Protein AF-A0A2X4TQ59-F1 (afdb_monomer)

Foldseek 3Di:
DDDDPDPPPPPPPVPPCPDPVVVVQFDPDQDQDPQDDPVLLLQLLVQLLCLCVPADPQAGSLVSQLRSCLSLLCRLCVVPPVRSVSLSVLSSHHAAFQSLQVSVLSVVLSVCSSNRHGSVVNSVSRVVVRVVRRVVNCCCVVVPQVVVLVVVLVVVVVVPDPCSVVSSVVSVVVSSVVSSVD

pLDDT: mean 74.15, std 15.52, range [34.72, 90.94]

Organism: NCBI:txid59203

Radius of gyration: 23.95 Å; Cα contacts (8 Å, |Δi|>4): 188; chains: 1; bounding box: 74×64×55 Å

Secondary structure (DSSP, 8-state):
-------------------TTHHHHS-S---------HHHHHHHHHHHTTGGGG-BTTTBTHHHHHHHHHHHHHHHSTT-HHHHHHHHHHHTS-B---TTTHHHHHHHHHHHHHTT--HHHHHHHHHHHHHHHHHHHHIIIIIIIHHHHHHHHHHHHHTT-TTHHHHHHHHHHHHHHHHHH-

Mean predicted aligned error: 12.54 Å

Solvent-accessible surface area (backbone atoms only — not comparable to full-atom values): 10321 Å² total; per-residue (Å²): 143,82,79,88,78,77,84,76,82,70,81,81,70,82,72,75,80,77,49,84,67,62,68,73,53,49,58,87,71,72,78,68,50,95,70,82,47,75,71,52,55,51,50,26,42,61,47,38,73,52,13,76,77,43,60,38,95,92,28,37,33,5,56,13,50,32,60,15,45,44,73,57,45,50,65,70,30,60,92,37,71,68,48,37,53,50,53,48,57,53,44,46,38,75,34,64,55,20,89,57,45,44,48,59,57,51,52,52,48,52,54,40,56,36,64,49,52,42,52,67,58,51,46,51,52,50,60,63,46,22,57,60,31,27,58,54,36,45,45,46,45,65,67,45,51,49,53,49,46,51,50,52,34,52,56,46,44,77,72,70,49,94,57,40,72,60,51,42,54,46,53,56,52,47,54,55,51,52,36,66,74,111

Structure (mmCIF, N/CA/C/O backbone):
data_AF-A0A2X4TQ59-F1
#
_entry.id   AF-A0A2X4TQ59-F1
#
loop_
_atom_site.group_PDB
_atom_site.id
_atom_site.type_symbol
_atom_site.label_atom_id
_atom_site.label_alt_id
_atom_site.label_comp_id
_atom_site.label_asym_id
_atom_site.label_entity_id
_atom_site.label_seq_id
_atom_site.pdbx_PDB_ins_code
_atom_site.Cartn_x
_atom_site.Cartn_y
_atom_site.Cartn_z
_atom_site.occupancy
_atom_site.B_iso_or_equiv
_atom_site.auth_seq_id
_atom_site.auth_comp_id
_atom_site.auth_asym_id
_atom_site.auth_atom_id
_atom_site.pdbx_PDB_model_num
ATOM 1 N N . MET A 1 1 ? -52.733 -48.616 10.861 1.00 48.06 1 MET A N 1
ATOM 2 C CA . MET A 1 1 ? -51.283 -48.443 10.632 1.00 48.06 1 MET A CA 1
ATOM 3 C C . MET A 1 1 ? -51.083 -47.599 9.383 1.00 48.06 1 MET A C 1
ATOM 5 O O . MET A 1 1 ? -51.072 -48.147 8.294 1.00 48.06 1 MET A O 1
ATOM 9 N N . ALA A 1 2 ? -51.012 -46.281 9.551 1.00 35.94 2 ALA A N 1
ATOM 10 C CA . ALA A 1 2 ? -50.343 -45.324 8.667 1.00 35.94 2 ALA A CA 1
ATOM 11 C C . ALA A 1 2 ? -50.508 -43.967 9.362 1.00 35.94 2 ALA A C 1
ATOM 13 O O . ALA A 1 2 ? -51.620 -43.485 9.537 1.00 35.94 2 ALA A O 1
ATOM 14 N N . SER A 1 3 ? -49.406 -43.479 9.909 1.00 39.09 3 SER A N 1
ATOM 15 C CA . SER A 1 3 ? -49.276 -42.319 10.782 1.00 39.09 3 SER A CA 1
ATOM 16 C C . SER A 1 3 ? -49.458 -41.001 10.033 1.00 39.09 3 SER A C 1
ATOM 18 O O . SER A 1 3 ? -48.797 -40.786 9.016 1.00 39.09 3 SER A O 1
ATOM 20 N N . ASP A 1 4 ? -50.260 -40.102 10.603 1.00 39.22 4 ASP A N 1
ATOM 21 C CA . ASP A 1 4 ? -50.273 -38.678 10.279 1.00 39.22 4 ASP A CA 1
ATOM 22 C C . ASP A 1 4 ? -48.898 -38.066 10.580 1.00 39.22 4 ASP A C 1
ATOM 24 O O . ASP A 1 4 ? -48.540 -37.799 11.727 1.00 39.22 4 ASP A O 1
ATOM 28 N N . ILE A 1 5 ? -48.100 -37.863 9.532 1.00 47.91 5 ILE A N 1
ATOM 29 C CA . ILE A 1 5 ? -46.880 -37.061 9.597 1.00 47.91 5 ILE A CA 1
ATOM 30 C C . ILE A 1 5 ? -47.311 -35.607 9.425 1.00 47.91 5 ILE A C 1
ATOM 32 O O . ILE A 1 5 ? -47.407 -35.074 8.319 1.00 47.91 5 ILE A O 1
ATOM 36 N N . THR A 1 6 ? -47.607 -34.967 10.551 1.00 45.00 6 THR A N 1
ATOM 37 C CA . THR A 1 6 ? -47.695 -33.515 10.656 1.00 45.00 6 THR A CA 1
ATOM 38 C C . THR A 1 6 ? -46.339 -32.921 10.284 1.00 45.00 6 THR A C 1
ATOM 40 O O . THR A 1 6 ? -45.355 -33.091 11.003 1.00 45.00 6 THR A O 1
ATOM 43 N N . VAL A 1 7 ? -46.282 -32.240 9.141 1.00 42.66 7 VAL A N 1
ATOM 44 C CA . VAL A 1 7 ? -45.129 -31.447 8.710 1.00 42.66 7 VAL A CA 1
ATOM 45 C C . VAL A 1 7 ? -45.022 -30.231 9.634 1.00 42.66 7 VAL A C 1
ATOM 47 O O . VAL A 1 7 ? -45.617 -29.183 9.382 1.00 42.66 7 VAL A O 1
ATOM 50 N N . ASP A 1 8 ? -44.276 -30.390 10.725 1.00 37.81 8 ASP A N 1
ATOM 51 C CA . ASP A 1 8 ? -43.782 -29.288 11.544 1.00 37.81 8 ASP A CA 1
ATOM 52 C C . ASP A 1 8 ? -42.792 -28.479 10.696 1.00 37.81 8 ASP A C 1
ATOM 54 O O . ASP A 1 8 ? -41.624 -28.833 10.533 1.00 37.81 8 ASP A O 1
ATOM 58 N N . LYS A 1 9 ? -43.275 -27.389 10.088 1.00 41.88 9 LYS A N 1
ATOM 59 C CA . LYS A 1 9 ? -42.415 -26.331 9.544 1.00 41.88 9 LYS A CA 1
ATOM 60 C C . LYS A 1 9 ? -41.828 -25.545 10.718 1.00 41.88 9 LYS A C 1
ATOM 62 O O . LYS A 1 9 ? -42.159 -24.379 10.939 1.00 41.88 9 LYS A O 1
ATOM 67 N N . GLY A 1 10 ? -40.942 -26.205 11.457 1.00 34.72 10 GLY A N 1
ATOM 68 C CA . GLY A 1 10 ? -40.034 -25.578 12.393 1.00 34.72 10 GLY A CA 1
ATOM 69 C C . GLY A 1 10 ? -39.206 -24.533 11.653 1.00 34.72 10 GLY A C 1
ATOM 70 O O . GLY A 1 10 ? -38.513 -24.826 10.680 1.00 34.72 10 GLY A O 1
ATOM 71 N N . ARG A 1 11 ? -39.332 -23.285 12.104 1.00 36.34 11 ARG A N 1
ATOM 72 C CA . ARG A 1 11 ? -38.487 -22.141 11.758 1.00 36.34 11 ARG A CA 1
ATOM 73 C C . ARG A 1 11 ? -37.019 -22.575 11.747 1.00 36.34 11 ARG A C 1
ATOM 75 O O . ARG A 1 11 ? -36.397 -22.664 12.802 1.00 36.34 11 ARG A O 1
ATOM 82 N N . VAL A 1 12 ? -36.454 -22.772 10.557 1.00 38.06 12 VAL A N 1
ATOM 83 C CA . VAL A 1 12 ? -35.003 -22.758 10.362 1.00 38.06 12 VAL A CA 1
ATOM 84 C C . VAL A 1 12 ? -34.580 -21.300 10.501 1.00 38.06 12 VAL A C 1
ATOM 86 O O . VAL A 1 12 ? -34.412 -20.570 9.530 1.00 38.06 12 VAL A O 1
ATOM 89 N N . ALA A 1 13 ? -34.522 -20.832 11.746 1.00 38.28 13 ALA A N 1
ATOM 90 C CA . ALA A 1 13 ? -33.720 -19.677 12.069 1.00 38.28 13 ALA A CA 1
ATOM 91 C C . ALA A 1 13 ? -32.278 -20.097 11.782 1.00 38.28 13 ALA A C 1
ATOM 93 O O . ALA A 1 13 ? -31.751 -20.982 12.456 1.00 38.28 13 ALA A O 1
ATOM 94 N N . GLU A 1 14 ? -31.668 -19.506 10.754 1.00 36.72 14 GLU A N 1
ATOM 95 C CA . GLU A 1 14 ? -30.220 -19.510 10.574 1.00 36.72 14 GLU A CA 1
ATOM 96 C C . GLU A 1 14 ? -29.593 -18.952 11.854 1.00 36.72 14 GLU A C 1
ATOM 98 O O . GLU A 1 14 ? -29.443 -17.744 12.048 1.00 36.72 14 GLU A O 1
ATOM 103 N N . ALA A 1 15 ? -29.266 -19.849 12.779 1.00 36.91 15 ALA A N 1
ATOM 104 C CA . ALA A 1 15 ? -28.425 -19.546 13.911 1.00 36.91 15 ALA A CA 1
ATOM 105 C C . ALA A 1 15 ? -27.036 -19.268 13.339 1.00 36.91 15 ALA A C 1
ATOM 107 O O . ALA A 1 15 ? -26.240 -20.180 13.112 1.00 36.91 15 ALA A O 1
ATOM 108 N N . LYS A 1 16 ? -26.779 -17.987 13.056 1.00 40.44 16 LYS A N 1
ATOM 109 C CA . LYS A 1 16 ? -25.461 -17.440 12.750 1.00 40.44 16 LYS A CA 1
ATOM 110 C C . LYS A 1 16 ? -24.502 -18.025 13.781 1.00 40.44 16 LYS A C 1
ATOM 112 O O . LYS A 1 16 ? -24.561 -17.667 14.957 1.00 40.44 16 LYS A O 1
ATOM 117 N N . THR A 1 17 ? -23.688 -18.988 13.358 1.00 45.94 17 THR A N 1
ATOM 118 C CA . THR A 1 17 ? -22.688 -19.634 14.203 1.00 45.94 17 THR A CA 1
ATOM 119 C C . THR A 1 17 ? -21.612 -18.587 14.459 1.00 45.94 17 THR A C 1
ATOM 121 O O . THR A 1 17 ? -20.616 -18.520 13.751 1.00 45.94 17 THR A O 1
ATOM 124 N N . SER A 1 18 ? -21.874 -17.681 15.404 1.00 50.53 18 SER A N 1
ATOM 125 C CA . SER A 1 18 ? -20.898 -16.721 15.903 1.00 50.53 18 SER A CA 1
ATOM 126 C C . SER A 1 18 ? -19.875 -17.535 16.674 1.00 50.53 18 SER A C 1
ATOM 128 O O . SER A 1 18 ? -20.031 -17.787 17.869 1.00 50.53 18 SER A O 1
ATOM 130 N N . SER A 1 19 ? -18.875 -18.035 15.959 1.00 53.12 19 SER A N 1
ATOM 131 C CA . SER A 1 19 ? -17.800 -18.804 16.553 1.00 53.12 19 SER A CA 1
ATOM 132 C C . SER A 1 19 ? -17.082 -17.911 17.570 1.00 53.12 19 SER A C 1
ATOM 134 O O . SER A 1 19 ? -16.914 -16.711 17.352 1.00 53.12 19 SER A O 1
ATOM 136 N N . LEU A 1 20 ? -16.644 -18.464 18.703 1.00 54.31 20 LEU A N 1
ATOM 137 C CA . LEU A 1 20 ? -15.886 -17.716 19.725 1.00 54.31 20 LEU A CA 1
ATOM 138 C C . LEU A 1 20 ? -14.592 -17.082 19.165 1.00 54.31 20 LEU A C 1
ATOM 140 O O . LEU A 1 20 ? -14.005 -16.196 19.779 1.00 54.31 20 LEU A O 1
ATOM 144 N N . ILE A 1 21 ? -14.188 -17.520 17.973 1.00 55.94 21 ILE A N 1
ATOM 145 C CA . ILE A 1 21 ? -13.039 -17.080 17.190 1.00 55.94 21 ILE A CA 1
ATOM 146 C C . ILE A 1 21 ? -13.313 -15.724 16.508 1.00 55.94 21 ILE A C 1
ATOM 148 O O . ILE A 1 21 ? -12.407 -14.904 16.381 1.00 55.94 21 ILE A O 1
ATOM 152 N N . ASP A 1 22 ? -14.569 -15.431 16.148 1.00 53.38 22 ASP A N 1
ATOM 153 C CA . ASP A 1 22 ? -14.954 -14.200 15.441 1.00 53.38 22 ASP A CA 1
ATOM 154 C C . ASP A 1 22 ? -14.757 -12.926 16.277 1.00 53.38 22 ASP A C 1
ATOM 156 O O . ASP A 1 22 ? -14.505 -11.854 15.723 1.00 53.38 22 ASP A O 1
ATOM 160 N N . ASN A 1 23 ? -14.844 -13.039 17.606 1.00 55.28 23 ASN A N 1
ATOM 161 C CA . ASN A 1 23 ? -14.669 -11.915 18.531 1.00 55.28 23 ASN A CA 1
ATOM 162 C C . ASN A 1 23 ? -13.197 -11.586 18.818 1.00 55.28 23 ASN A C 1
ATOM 164 O O . ASN A 1 23 ? -12.899 -10.488 19.283 1.00 55.28 23 ASN A O 1
ATOM 168 N N . VAL A 1 24 ? -12.263 -12.501 18.530 1.00 62.50 24 VAL A N 1
ATOM 169 C CA . VAL A 1 24 ? -10.826 -12.254 18.741 1.00 62.50 24 VAL A CA 1
ATOM 170 C C . VAL A 1 24 ? -10.273 -11.323 17.666 1.00 62.50 24 VAL A C 1
ATOM 172 O O . VAL A 1 24 ? -9.356 -10.553 17.942 1.00 62.50 24 VAL A O 1
ATOM 175 N N . ASP A 1 25 ? -10.858 -11.332 16.467 1.00 70.19 25 ASP A N 1
ATOM 176 C CA . ASP A 1 25 ? -10.393 -10.548 15.322 1.00 70.19 25 ASP A CA 1
ATOM 177 C C . ASP A 1 25 ? -11.049 -9.167 15.208 1.00 70.19 25 ASP A C 1
ATOM 179 O O . ASP A 1 25 ? -10.407 -8.249 14.709 1.00 70.19 25 ASP A O 1
ATOM 183 N N . ALA A 1 26 ? -12.248 -8.945 15.746 1.00 76.69 26 ALA A N 1
ATOM 184 C CA . ALA A 1 26 ? -12.932 -7.650 15.652 1.00 76.69 26 ALA A CA 1
ATOM 185 C C . ALA A 1 26 ? -12.183 -6.496 16.359 1.00 76.69 26 ALA A C 1
ATOM 187 O O . ALA A 1 26 ? -11.430 -6.714 17.314 1.00 76.69 26 ALA A O 1
ATOM 188 N N . TYR A 1 27 ? -12.367 -5.265 15.877 1.00 79.19 27 TYR A N 1
ATOM 189 C CA . TYR A 1 27 ? -11.917 -4.058 16.579 1.00 79.19 27 TYR A CA 1
ATOM 190 C C . TYR A 1 27 ? -12.802 -3.786 17.799 1.00 79.19 27 TYR A C 1
ATOM 192 O O . TYR A 1 27 ? -13.989 -4.106 17.785 1.00 79.19 27 TYR A O 1
ATOM 200 N N . GLN A 1 28 ? -12.234 -3.201 18.855 1.00 75.38 28 GLN A N 1
ATOM 201 C CA . GLN A 1 28 ? -13.008 -2.819 20.039 1.00 75.38 28 GLN A CA 1
ATOM 202 C C . GLN A 1 28 ? -13.908 -1.612 19.744 1.00 75.38 28 GLN A C 1
ATOM 204 O O . GLN A 1 28 ? -15.049 -1.574 20.195 1.00 75.38 28 GLN A O 1
ATOM 209 N N . ASP A 1 29 ? -13.417 -0.650 18.957 1.00 75.50 29 ASP A N 1
ATOM 210 C CA . ASP A 1 29 ? -14.221 0.458 18.438 1.00 75.50 29 ASP A CA 1
ATOM 211 C C . ASP A 1 29 ? -14.827 0.102 17.071 1.00 75.50 29 ASP A C 1
ATOM 213 O O . ASP A 1 29 ? -14.122 0.041 16.058 1.00 75.50 29 ASP A O 1
ATOM 217 N N . THR A 1 30 ? -16.145 -0.119 17.055 1.00 73.50 30 THR A N 1
ATOM 218 C CA . THR A 1 30 ? -16.932 -0.441 15.848 1.00 73.50 30 THR A CA 1
ATOM 219 C C . THR A 1 30 ? -17.564 0.807 15.210 1.00 73.50 30 THR A C 1
ATOM 221 O O . THR A 1 30 ? -18.276 0.698 14.213 1.00 73.50 30 THR A O 1
ATOM 224 N N . GLU A 1 31 ? -17.331 2.013 15.742 1.00 74.12 31 GLU A N 1
ATOM 225 C CA . GLU A 1 31 ? -17.894 3.224 15.145 1.00 74.12 31 GLU A CA 1
ATOM 226 C C . GLU A 1 31 ? -17.232 3.524 13.793 1.00 74.12 31 GLU A C 1
ATOM 228 O O . GLU A 1 31 ? -16.045 3.857 13.698 1.00 74.12 31 GLU A O 1
ATOM 233 N N . VAL A 1 32 ? -18.031 3.441 12.728 1.00 73.81 32 VAL A N 1
ATOM 234 C CA . VAL A 1 32 ? -17.618 3.818 11.375 1.00 73.81 32 VAL A CA 1
ATOM 235 C C . VAL A 1 32 ? -17.550 5.340 11.301 1.00 73.81 32 VAL A C 1
ATOM 237 O O . VAL A 1 32 ? -18.571 6.031 11.306 1.00 73.81 32 VAL A O 1
ATOM 240 N N . ARG A 1 33 ? -16.335 5.882 11.214 1.00 73.06 33 ARG A N 1
ATOM 241 C CA . ARG A 1 33 ? -16.107 7.305 10.948 1.00 73.06 33 ARG A CA 1
ATOM 242 C C . ARG A 1 33 ? -15.334 7.462 9.652 1.00 73.06 33 ARG A C 1
ATOM 244 O O . ARG A 1 33 ? -14.212 6.982 9.525 1.00 73.06 33 ARG A O 1
ATOM 251 N N . LYS A 1 34 ? -15.905 8.224 8.722 1.00 72.88 34 LYS A N 1
ATOM 252 C CA . LYS A 1 34 ? -15.211 8.650 7.507 1.00 72.88 34 LYS A CA 1
ATOM 253 C C . LYS A 1 34 ? -14.312 9.843 7.829 1.00 72.88 34 LYS A C 1
ATOM 255 O O . LYS A 1 34 ? -14.726 10.995 7.712 1.00 72.88 34 LYS A O 1
ATOM 260 N N . VAL A 1 35 ? -13.111 9.558 8.328 1.00 78.69 35 VAL A N 1
ATOM 261 C CA . VAL A 1 35 ? -12.148 10.573 8.802 1.00 78.69 35 VAL A CA 1
ATOM 262 C C . VAL A 1 35 ? -11.074 10.860 7.749 1.00 78.69 35 VAL A C 1
ATOM 264 O O . VAL A 1 35 ? -10.377 11.877 7.831 1.00 78.69 35 VAL A O 1
ATOM 267 N N . ILE A 1 36 ? -10.918 9.994 6.743 1.00 81.69 36 ILE A N 1
ATOM 268 C CA . ILE A 1 36 ? -9.833 10.106 5.772 1.00 81.69 36 ILE A CA 1
ATOM 269 C C . ILE A 1 36 ? -10.139 11.176 4.721 1.00 81.69 36 ILE A C 1
ATOM 271 O O . ILE A 1 36 ? -11.126 11.132 3.987 1.00 81.69 36 ILE A O 1
ATOM 275 N N . SER A 1 37 ? -9.238 12.156 4.620 1.00 84.88 37 SER A N 1
ATOM 276 C CA . SER A 1 37 ? -9.262 13.170 3.568 1.00 84.88 37 SER A CA 1
ATOM 277 C C . SER A 1 37 ? -8.401 12.746 2.378 1.00 84.88 37 SER A C 1
ATOM 279 O O . SER A 1 37 ? -7.404 12.038 2.524 1.00 84.88 37 SER A O 1
ATOM 281 N N . ARG A 1 38 ? -8.685 13.299 1.192 1.00 79.69 38 ARG A N 1
ATOM 282 C CA . ARG A 1 38 ? -7.840 13.136 -0.005 1.00 79.69 38 ARG A CA 1
ATOM 283 C C . ARG A 1 38 ? -6.377 13.520 0.256 1.00 79.69 38 ARG A C 1
ATOM 285 O O . ARG A 1 38 ? -5.471 12.896 -0.285 1.00 79.69 38 ARG A O 1
ATOM 292 N N . LYS A 1 39 ? -6.131 14.514 1.119 1.00 84.38 39 LYS A N 1
ATOM 293 C CA . LYS A 1 39 ? -4.769 14.916 1.517 1.00 84.38 39 LYS A CA 1
ATOM 294 C C . LYS A 1 39 ? -4.033 13.817 2.287 1.00 84.38 39 LYS A C 1
ATOM 296 O O . LYS A 1 39 ? -2.813 13.730 2.193 1.00 84.38 39 LYS A O 1
ATOM 301 N N . ASP A 1 40 ? -4.750 12.995 3.046 1.00 85.25 40 ASP A N 1
ATOM 302 C CA . ASP A 1 40 ? -4.153 11.900 3.808 1.00 85.25 40 ASP A CA 1
ATOM 303 C C . ASP A 1 40 ? -3.827 10.718 2.905 1.00 85.25 40 ASP A C 1
ATOM 305 O O . ASP A 1 40 ? -2.745 10.158 3.035 1.00 85.25 40 ASP A O 1
ATOM 309 N N . LEU A 1 41 ? -4.687 10.416 1.927 1.00 84.31 41 LEU A N 1
ATOM 310 C CA . LEU A 1 41 ? -4.388 9.427 0.886 1.00 84.31 41 LEU A CA 1
ATOM 311 C C . LEU A 1 41 ? -3.127 9.807 0.104 1.00 84.31 41 LEU A C 1
ATOM 313 O O . LEU A 1 41 ? -2.236 8.978 -0.051 1.00 84.31 41 LEU A O 1
ATOM 317 N N . TRP A 1 42 ? -2.981 11.080 -0.278 1.00 84.25 42 TRP A N 1
ATOM 318 C CA . TRP A 1 42 ? -1.751 11.574 -0.908 1.00 84.25 42 TRP A CA 1
ATOM 319 C C . TRP A 1 42 ? -0.521 11.438 -0.005 1.00 84.25 42 TRP A C 1
ATOM 321 O O . TRP A 1 42 ? 0.547 11.059 -0.479 1.00 84.25 42 TRP A O 1
ATOM 331 N N . LYS A 1 43 ? -0.649 11.692 1.305 1.00 86.12 43 LYS A N 1
ATOM 332 C CA . LYS A 1 43 ? 0.446 11.439 2.257 1.00 86.12 43 LYS A CA 1
ATOM 333 C C . LYS A 1 43 ? 0.798 9.953 2.334 1.00 86.12 43 LYS A C 1
ATOM 335 O O . LYS A 1 43 ? 1.983 9.635 2.377 1.00 86.12 43 LYS A O 1
ATOM 340 N N . CYS A 1 44 ? -0.193 9.062 2.351 1.00 86.12 44 CYS A N 1
ATOM 341 C CA . CYS A 1 44 ? 0.030 7.615 2.363 1.00 86.12 44 CYS A CA 1
ATOM 342 C C . CYS A 1 44 ? 0.732 7.163 1.075 1.00 86.12 44 CYS A C 1
ATOM 344 O O . CYS A 1 44 ? 1.734 6.457 1.138 1.00 86.12 44 CYS A O 1
ATOM 346 N N . ALA A 1 45 ? 0.277 7.652 -0.081 1.00 84.56 45 ALA A N 1
ATOM 347 C CA . ALA A 1 45 ? 0.844 7.320 -1.383 1.00 84.56 45 ALA A CA 1
ATOM 348 C C . ALA A 1 45 ? 2.292 7.823 -1.535 1.00 84.56 45 ALA A C 1
ATOM 350 O O . ALA A 1 45 ? 3.163 7.064 -1.953 1.00 84.56 45 ALA A O 1
ATOM 351 N N . ILE A 1 46 ? 2.595 9.055 -1.098 1.00 83.69 46 ILE A N 1
ATOM 352 C CA . ILE A 1 46 ? 3.971 9.587 -1.092 1.00 83.69 46 ILE A CA 1
ATOM 353 C C . ILE A 1 46 ? 4.879 8.771 -0.166 1.00 83.69 46 ILE A C 1
ATOM 355 O O . ILE A 1 46 ? 6.010 8.463 -0.531 1.00 83.69 46 ILE A O 1
ATOM 359 N N . ARG A 1 47 ? 4.405 8.394 1.029 1.00 84.44 47 ARG A N 1
ATOM 360 C CA . ARG A 1 47 ? 5.176 7.538 1.950 1.00 84.44 47 ARG A CA 1
ATOM 361 C C . ARG A 1 47 ? 5.405 6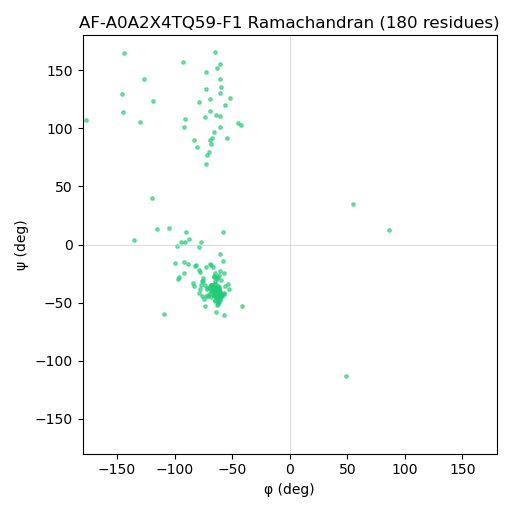.146 1.371 1.00 84.44 47 ARG A C 1
ATOM 363 O O . ARG A 1 47 ? 6.464 5.569 1.587 1.00 84.44 47 ARG A O 1
ATOM 370 N N . GLY A 1 48 ? 4.438 5.639 0.616 1.00 81.44 48 GLY A N 1
ATOM 371 C CA . GLY A 1 48 ? 4.523 4.361 -0.069 1.00 81.44 48 GLY A CA 1
ATOM 372 C C . GLY A 1 48 ? 5.529 4.314 -1.221 1.00 81.44 48 GLY A C 1
ATOM 373 O O . GLY A 1 48 ? 5.998 3.237 -1.557 1.00 81.44 48 GLY A O 1
ATOM 374 N N . LEU A 1 49 ? 5.979 5.452 -1.760 1.00 77.19 49 LEU A N 1
ATOM 375 C CA . LEU A 1 49 ? 7.100 5.468 -2.716 1.00 77.19 49 LEU A CA 1
ATOM 376 C C . LEU A 1 49 ? 8.402 4.927 -2.118 1.00 77.19 49 LEU A C 1
ATOM 378 O O . LEU A 1 49 ? 9.258 4.425 -2.840 1.00 77.19 49 LEU A O 1
ATOM 382 N N . PHE A 1 50 ? 8.550 5.021 -0.797 1.00 77.12 50 PHE A N 1
ATOM 383 C CA . PHE A 1 50 ? 9.692 4.483 -0.064 1.00 77.12 50 PHE A CA 1
ATOM 384 C C . PHE A 1 50 ? 9.467 3.034 0.393 1.00 77.12 50 PHE A C 1
ATOM 386 O O . PHE A 1 50 ? 10.253 2.521 1.187 1.00 77.12 50 PHE A O 1
ATOM 393 N N . MET A 1 51 ? 8.413 2.363 -0.089 1.00 75.00 51 MET A N 1
ATOM 394 C CA . MET A 1 51 ? 8.060 0.998 0.314 1.00 75.00 51 MET A CA 1
ATOM 395 C C . MET A 1 51 ? 9.168 -0.009 -0.014 1.00 75.00 51 MET A C 1
ATOM 397 O O . MET A 1 51 ? 9.499 -0.838 0.830 1.00 75.00 51 MET A O 1
ATOM 401 N N . GLU A 1 52 ? 9.798 0.127 -1.183 1.00 75.44 52 GLU A N 1
ATOM 402 C CA . GLU A 1 52 ? 10.944 -0.699 -1.600 1.00 75.44 52 GLU A CA 1
ATOM 403 C C . GLU A 1 52 ? 12.203 -0.472 -0.752 1.00 75.44 52 GLU A C 1
ATOM 405 O O . GLU A 1 52 ? 13.090 -1.317 -0.695 1.00 75.44 52 GLU A O 1
ATOM 410 N N . GLY A 1 53 ? 12.285 0.653 -0.036 1.00 71.31 53 GLY A N 1
ATOM 411 C CA . GLY A 1 53 ? 13.423 0.953 0.833 1.00 71.31 53 GLY A CA 1
ATOM 412 C C . GLY A 1 53 ? 13.512 0.051 2.067 1.00 71.31 53 GLY A C 1
ATOM 413 O O . GLY A 1 53 ? 14.567 -0.012 2.689 1.00 71.31 53 GLY A O 1
ATOM 414 N N . ASN A 1 54 ? 12.426 -0.644 2.422 1.00 76.19 54 ASN A N 1
ATOM 415 C CA . ASN A 1 54 ? 12.363 -1.545 3.574 1.00 76.19 54 ASN A CA 1
ATOM 416 C C . ASN A 1 54 ? 12.036 -2.987 3.154 1.00 76.19 54 ASN A C 1
ATOM 418 O O . ASN A 1 54 ? 11.229 -3.665 3.795 1.00 76.19 54 ASN A O 1
ATOM 422 N N . PHE A 1 55 ? 12.628 -3.432 2.046 1.00 78.19 55 PHE A N 1
ATOM 423 C CA . PHE A 1 55 ? 12.484 -4.802 1.578 1.00 78.19 55 PHE A CA 1
ATOM 424 C C . PHE A 1 55 ? 13.217 -5.772 2.517 1.00 78.19 55 PHE A C 1
ATOM 426 O O . PHE A 1 55 ? 14.414 -5.627 2.770 1.00 78.19 55 PHE A O 1
ATOM 433 N N . ASN A 1 56 ? 12.509 -6.776 3.035 1.00 81.88 56 ASN A N 1
ATOM 434 C CA . ASN A 1 56 ? 13.071 -7.794 3.925 1.00 81.88 56 ASN A CA 1
ATOM 435 C C . ASN A 1 56 ? 12.773 -9.204 3.396 1.00 81.88 56 ASN A C 1
ATOM 437 O O . ASN A 1 56 ? 11.676 -9.454 2.917 1.00 81.88 56 ASN A O 1
ATOM 441 N N . PHE A 1 57 ? 13.693 -10.161 3.515 1.00 78.00 57 PHE A N 1
ATOM 442 C CA . PHE A 1 57 ? 13.448 -11.532 3.042 1.00 78.00 57 PHE A CA 1
ATOM 443 C C . PHE A 1 57 ? 12.334 -12.267 3.806 1.00 78.00 57 PHE A C 1
ATOM 445 O O . PHE A 1 57 ? 11.704 -13.156 3.244 1.00 78.00 57 PHE A O 1
ATOM 452 N N . GLU A 1 58 ? 12.041 -11.880 5.051 1.00 77.94 58 GLU A N 1
ATOM 453 C CA . GLU A 1 58 ? 10.978 -12.502 5.852 1.00 77.94 58 GLU A CA 1
ATOM 454 C C . GLU A 1 58 ? 9.574 -12.022 5.437 1.00 77.94 58 GLU A C 1
ATOM 456 O O . GLU A 1 58 ? 8.607 -12.776 5.503 1.00 77.94 58 GLU A O 1
ATOM 461 N N . ARG A 1 59 ? 9.435 -10.750 5.028 1.00 80.12 59 ARG A N 1
ATOM 462 C CA . ARG A 1 59 ? 8.118 -10.091 4.840 1.00 80.12 59 ARG A CA 1
ATOM 463 C C . ARG A 1 59 ? 7.981 -9.274 3.555 1.00 80.12 59 ARG A C 1
ATOM 465 O O . ARG A 1 59 ? 6.951 -8.632 3.346 1.00 80.12 59 ARG A O 1
ATOM 472 N N . MET A 1 60 ? 9.005 -9.305 2.709 1.00 86.56 60 MET A N 1
ATOM 473 C CA . MET A 1 60 ? 9.156 -8.548 1.467 1.00 86.56 60 MET A CA 1
ATOM 474 C C . MET A 1 60 ? 8.859 -7.061 1.674 1.00 86.56 60 MET A C 1
ATOM 476 O O . MET A 1 60 ? 9.587 -6.403 2.415 1.00 86.56 60 MET A O 1
ATOM 480 N N . GLN A 1 61 ? 7.791 -6.531 1.083 1.00 85.12 61 GLN A N 1
ATOM 481 C CA . GLN A 1 61 ? 7.404 -5.120 1.164 1.00 85.12 61 GLN A CA 1
ATOM 482 C C . GLN A 1 61 ? 6.441 -4.817 2.329 1.00 85.12 61 GLN A C 1
ATOM 484 O O . GLN A 1 61 ? 6.021 -3.669 2.498 1.00 85.12 61 GLN A O 1
ATOM 489 N N . GLY A 1 62 ? 6.083 -5.805 3.160 1.00 84.50 62 GLY A N 1
ATOM 490 C CA . GLY A 1 62 ? 5.119 -5.637 4.258 1.00 84.50 62 GLY A CA 1
ATOM 491 C C . GLY A 1 62 ? 5.489 -4.522 5.243 1.00 84.50 62 GLY A C 1
ATOM 492 O O . GLY A 1 62 ? 4.625 -3.769 5.690 1.00 84.50 62 GLY A O 1
ATOM 493 N N . GLY A 1 63 ? 6.785 -4.336 5.516 1.00 84.50 63 GLY A N 1
ATOM 494 C CA . GLY A 1 63 ? 7.278 -3.240 6.356 1.00 84.50 63 GLY A CA 1
ATOM 495 C C . GLY A 1 63 ? 7.055 -1.854 5.742 1.00 84.50 63 GLY A C 1
ATOM 496 O O . GLY A 1 63 ? 6.681 -0.912 6.445 1.00 84.50 63 GLY A O 1
ATOM 497 N N . GLY A 1 64 ? 7.246 -1.723 4.430 1.00 86.19 64 GLY A N 1
ATOM 498 C CA . GLY A 1 64 ? 6.979 -0.483 3.704 1.00 86.19 64 GLY A CA 1
ATOM 499 C C . GLY A 1 64 ? 5.480 -0.192 3.567 1.00 86.19 64 GLY A C 1
ATOM 500 O O . GLY A 1 64 ? 5.057 0.954 3.737 1.00 86.19 64 GLY A O 1
ATOM 501 N N . PHE A 1 65 ? 4.657 -1.229 3.371 1.00 87.06 65 PHE A N 1
ATOM 502 C CA . PHE A 1 65 ? 3.197 -1.105 3.363 1.00 87.06 65 PHE A CA 1
ATOM 503 C C . PHE A 1 65 ? 2.683 -0.598 4.716 1.00 87.06 65 PHE A C 1
ATOM 505 O O . PHE A 1 65 ? 1.961 0.401 4.770 1.00 87.06 65 PHE A O 1
ATOM 512 N N . ALA A 1 66 ? 3.129 -1.211 5.818 1.00 88.81 66 ALA A N 1
ATOM 513 C CA . ALA A 1 66 ? 2.793 -0.767 7.168 1.00 88.81 66 ALA A CA 1
ATOM 514 C C . ALA A 1 66 ? 3.209 0.695 7.405 1.00 88.81 66 ALA A C 1
ATOM 516 O O . ALA A 1 66 ? 2.419 1.475 7.928 1.00 88.81 66 ALA A O 1
ATOM 517 N N . TYR A 1 67 ? 4.398 1.111 6.955 1.00 88.69 67 TYR A N 1
ATOM 518 C CA . TYR A 1 67 ? 4.842 2.504 7.072 1.00 88.69 67 TYR A CA 1
ATOM 519 C C . TYR A 1 67 ? 3.943 3.496 6.316 1.00 88.69 67 TYR A C 1
ATOM 521 O O . TYR A 1 67 ? 3.663 4.595 6.810 1.00 88.69 67 TYR A O 1
ATOM 529 N N . SER A 1 68 ? 3.482 3.114 5.124 1.00 88.69 68 SER A N 1
ATOM 530 C CA . SER A 1 68 ? 2.656 3.970 4.270 1.00 88.69 68 SER A CA 1
ATOM 531 C C . SER A 1 68 ? 1.266 4.244 4.856 1.00 88.69 68 SER A C 1
ATOM 533 O O . SER A 1 68 ? 0.770 5.363 4.731 1.00 88.69 68 SER A O 1
ATOM 535 N N . ILE A 1 69 ? 0.675 3.267 5.557 1.00 89.56 69 ILE A N 1
ATOM 536 C CA . ILE A 1 69 ? -0.701 3.339 6.070 1.00 89.56 69 ILE A CA 1
ATOM 537 C C . ILE A 1 69 ? -0.811 3.973 7.471 1.00 89.56 69 ILE A C 1
ATOM 539 O O . ILE A 1 69 ? -1.887 4.437 7.844 1.00 89.56 69 ILE A O 1
ATOM 543 N N . ILE A 1 70 ? 0.292 4.078 8.233 1.00 90.50 70 ILE A N 1
ATOM 544 C CA . ILE A 1 70 ? 0.336 4.698 9.579 1.00 90.50 70 ILE A CA 1
ATOM 545 C C . ILE A 1 70 ? -0.489 5.992 9.706 1.00 90.50 70 ILE A C 1
ATOM 547 O O . ILE A 1 70 ? -1.296 6.069 10.634 1.00 90.50 70 ILE A O 1
ATOM 551 N N . PRO A 1 71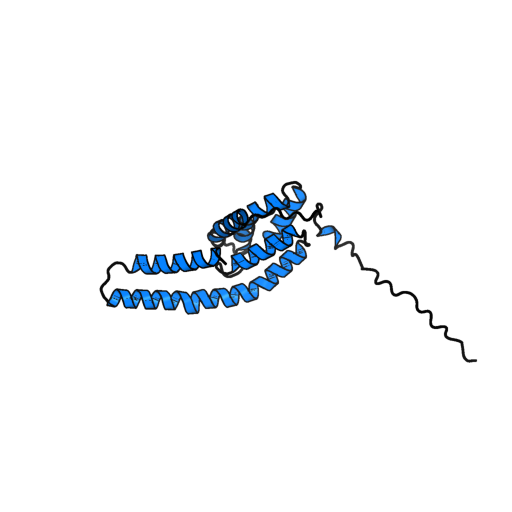 ? -0.330 7.023 8.846 1.00 88.44 71 PRO A N 1
ATOM 552 C CA . PRO A 1 71 ? -1.071 8.274 9.019 1.00 88.44 71 PRO A CA 1
ATOM 553 C C . PRO A 1 71 ? -2.587 8.117 8.835 1.00 88.44 71 PRO A C 1
ATOM 555 O O . PRO A 1 71 ? -3.338 8.886 9.432 1.00 88.44 71 PRO A O 1
ATOM 558 N N . ALA A 1 72 ? -3.046 7.137 8.049 1.00 88.62 72 ALA A N 1
ATOM 559 C CA . ALA A 1 72 ? -4.465 6.808 7.945 1.00 88.62 72 ALA A CA 1
ATOM 560 C C . ALA A 1 72 ? -4.942 6.057 9.197 1.00 88.62 72 ALA A C 1
ATOM 562 O O . ALA A 1 72 ? -5.928 6.456 9.814 1.00 88.62 72 ALA A O 1
ATOM 563 N N . LEU A 1 73 ? -4.194 5.046 9.650 1.00 87.38 73 LEU A N 1
ATOM 564 C CA . LEU A 1 73 ? -4.546 4.276 10.849 1.00 87.38 73 LEU A CA 1
ATOM 565 C C . LEU A 1 73 ? -4.591 5.138 12.114 1.00 87.38 73 LEU A C 1
ATOM 567 O O . LEU A 1 73 ? -5.484 4.967 12.937 1.00 87.38 73 LEU A O 1
ATOM 571 N N . GLN A 1 74 ? -3.682 6.105 12.261 1.00 88.25 74 GLN A N 1
ATOM 572 C CA . GLN A 1 74 ? -3.697 7.052 13.382 1.00 88.25 74 GLN A CA 1
ATOM 573 C C . GLN A 1 74 ? -4.962 7.917 13.414 1.00 88.25 74 GLN A C 1
ATOM 575 O O . GLN A 1 74 ? -5.371 8.346 14.487 1.00 88.25 74 GLN A O 1
ATOM 580 N N . LYS A 1 75 ? -5.592 8.177 12.264 1.00 86.06 75 LYS A N 1
ATOM 581 C CA . LYS A 1 75 ? -6.857 8.920 12.196 1.00 86.06 75 LYS A CA 1
ATOM 582 C C . LYS A 1 75 ? -8.075 8.038 12.449 1.00 86.06 75 LYS A C 1
ATOM 584 O O . LYS A 1 75 ? -9.028 8.506 13.058 1.00 86.06 75 LYS A O 1
ATOM 589 N N . ILE A 1 76 ? -8.035 6.786 11.998 1.00 84.81 76 ILE A N 1
ATOM 590 C CA . ILE A 1 76 ? -9.145 5.827 12.124 1.00 84.81 76 ILE A CA 1
ATOM 591 C C . ILE A 1 76 ? -9.211 5.231 13.540 1.00 84.81 76 ILE A C 1
ATOM 593 O O . ILE A 1 76 ? -10.291 5.098 14.113 1.00 84.81 76 ILE A O 1
ATOM 597 N N . HIS A 1 77 ? -8.054 4.896 14.120 1.00 83.50 77 HIS A N 1
ATOM 598 C CA . HIS A 1 77 ? -7.920 4.208 15.414 1.00 83.50 77 HIS A CA 1
ATOM 599 C C . HIS A 1 77 ? -7.236 5.071 16.487 1.00 83.50 77 HIS A C 1
ATOM 601 O O . HIS A 1 77 ? -6.841 4.564 17.532 1.00 83.50 77 HIS A O 1
ATOM 607 N N . GLY A 1 78 ? -7.079 6.381 16.265 1.00 73.94 78 GLY A N 1
ATOM 608 C CA . GLY A 1 78 ? -6.331 7.280 17.162 1.00 73.94 78 GLY A CA 1
ATOM 609 C C . GLY A 1 78 ? -6.831 7.324 18.610 1.00 73.94 78 GLY A C 1
ATOM 610 O O . GLY A 1 78 ? -6.047 7.590 19.520 1.00 73.94 78 GLY A O 1
ATOM 611 N N . ASN A 1 79 ? -8.107 7.005 18.827 1.00 78.75 79 ASN A N 1
ATOM 612 C CA . ASN A 1 79 ? -8.733 6.980 20.149 1.00 78.75 79 ASN A CA 1
ATOM 613 C C . ASN A 1 79 ? -8.473 5.670 20.914 1.00 78.75 79 ASN A C 1
ATOM 615 O O . ASN A 1 79 ? -8.601 5.653 22.136 1.00 78.75 79 ASN A O 1
ATOM 619 N N . ASN A 1 80 ? -8.079 4.589 20.227 1.00 83.38 80 ASN A N 1
ATOM 620 C CA . ASN A 1 80 ? -7.818 3.292 20.842 1.00 83.38 80 ASN A CA 1
ATOM 621 C C . ASN A 1 80 ? -6.454 2.724 20.421 1.00 83.38 80 ASN A C 1
ATOM 623 O O . ASN A 1 80 ? -6.266 2.191 19.325 1.00 83.38 80 ASN A O 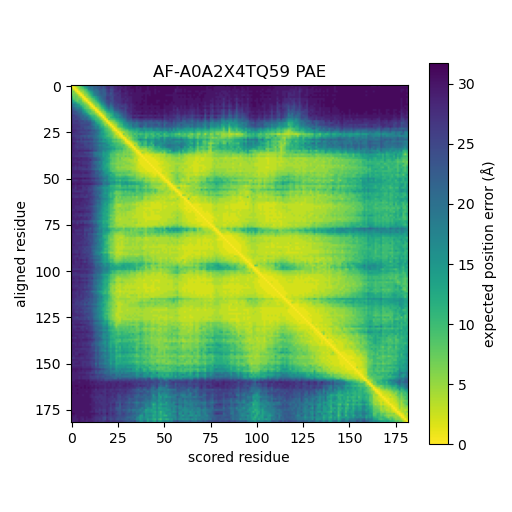1
ATOM 627 N N . ARG A 1 81 ? -5.488 2.774 21.346 1.00 83.88 81 ARG A N 1
ATOM 628 C CA . ARG A 1 81 ? -4.137 2.237 21.115 1.00 83.88 81 ARG A CA 1
ATOM 629 C C . ARG A 1 81 ? -4.117 0.726 20.876 1.00 83.88 81 ARG A C 1
ATOM 631 O O . ARG A 1 81 ? -3.230 0.263 20.161 1.00 83.88 81 ARG A O 1
ATOM 638 N N . ALA A 1 82 ? -5.053 -0.030 21.452 1.00 85.25 82 ALA A N 1
ATOM 639 C CA . ALA A 1 82 ? -5.119 -1.476 21.258 1.00 85.25 82 ALA A CA 1
ATOM 640 C C . ALA A 1 82 ? -5.517 -1.819 19.814 1.00 85.25 82 ALA A C 1
ATOM 642 O O . ALA A 1 82 ? -4.852 -2.632 19.169 1.00 85.25 82 ALA A O 1
ATOM 643 N N . ASP A 1 83 ? -6.526 -1.127 19.279 1.00 85.12 83 ASP A N 1
ATOM 644 C CA . ASP A 1 83 ? -6.985 -1.300 17.896 1.00 85.12 83 ASP A CA 1
ATOM 645 C C . ASP A 1 83 ? -5.921 -0.847 16.888 1.00 85.12 83 ASP A C 1
ATOM 647 O O . ASP A 1 83 ? -5.648 -1.547 15.910 1.00 85.12 83 ASP A O 1
ATOM 651 N N . LEU A 1 84 ? -5.226 0.262 17.172 1.00 86.50 84 LEU A N 1
ATOM 652 C CA . LEU A 1 84 ? -4.108 0.727 16.349 1.00 86.50 84 LEU A CA 1
ATOM 653 C C . LEU A 1 84 ? -2.971 -0.306 16.283 1.00 86.50 84 LEU A C 1
ATOM 655 O O . LEU A 1 84 ? -2.463 -0.598 15.200 1.00 86.50 84 LEU A O 1
ATOM 659 N N . ALA A 1 85 ? -2.571 -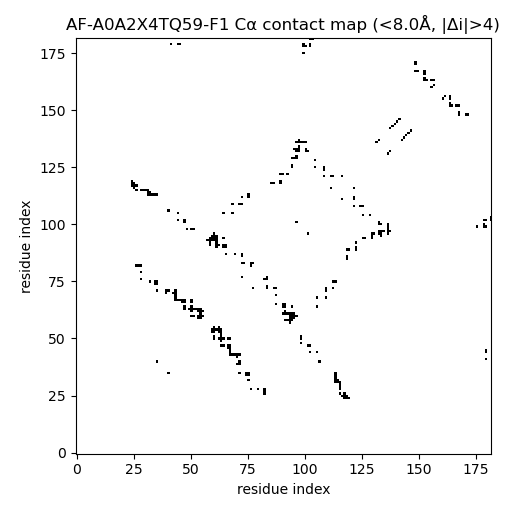0.873 17.426 1.00 86.75 85 ALA A N 1
ATOM 660 C CA . ALA A 1 85 ? -1.525 -1.894 17.477 1.00 86.75 85 ALA A CA 1
ATOM 661 C C . ALA A 1 85 ? -1.937 -3.173 16.730 1.00 86.75 85 ALA A C 1
ATOM 663 O O . ALA A 1 85 ? -1.121 -3.774 16.027 1.00 86.75 85 ALA A O 1
ATOM 664 N N . LYS A 1 86 ? -3.211 -3.565 16.840 1.00 87.88 86 LYS A N 1
ATOM 665 C CA . LYS A 1 86 ? -3.775 -4.724 16.142 1.00 87.88 86 LYS A CA 1
ATOM 666 C C . LYS A 1 86 ? -3.780 -4.532 14.625 1.00 87.88 86 LYS A C 1
ATOM 668 O O . LYS A 1 86 ? -3.278 -5.399 13.909 1.00 87.88 86 LYS A O 1
ATOM 673 N N . SER A 1 87 ? -4.263 -3.385 14.145 1.00 86.44 87 SER A N 1
ATOM 674 C CA . SER A 1 87 ? -4.261 -3.039 12.719 1.00 86.44 87 SER A CA 1
ATOM 675 C C . SER A 1 87 ? -2.835 -2.988 12.159 1.00 86.44 87 SER A C 1
ATOM 677 O O . SER A 1 87 ? -2.540 -3.607 11.136 1.00 86.44 87 SER A O 1
ATOM 679 N N . LEU A 1 88 ? -1.894 -2.354 12.871 1.00 88.44 88 LEU A N 1
ATOM 680 C CA . LEU A 1 88 ? -0.485 -2.315 12.459 1.00 88.44 88 LEU A CA 1
ATOM 681 C C . LEU A 1 88 ? 0.135 -3.711 12.358 1.00 88.44 88 LEU A C 1
ATOM 683 O O . LEU A 1 88 ? 0.830 -3.998 11.385 1.00 88.44 88 LEU A O 1
ATOM 687 N N . LYS A 1 89 ? -0.134 -4.596 13.326 1.00 89.38 89 LYS A N 1
ATOM 688 C CA . LYS A 1 89 ? 0.355 -5.981 13.293 1.00 89.38 89 LYS A CA 1
ATOM 689 C C . LYS A 1 89 ? -0.196 -6.746 12.087 1.00 89.38 89 LYS A C 1
ATOM 691 O O . LYS A 1 89 ? 0.538 -7.524 11.485 1.00 89.38 89 LYS A O 1
ATOM 696 N N . ASN A 1 90 ? -1.453 -6.503 11.721 1.00 88.69 90 ASN A N 1
ATOM 697 C CA . ASN A 1 90 ? -2.068 -7.087 10.533 1.00 88.69 90 ASN A CA 1
ATOM 698 C C . ASN A 1 90 ? -1.429 -6.561 9.238 1.00 88.69 90 ASN A C 1
ATOM 700 O O . ASN A 1 90 ? -1.101 -7.327 8.335 1.00 88.69 90 ASN A O 1
ATOM 704 N N . HIS A 1 91 ? -1.170 -5.255 9.155 1.00 89.00 91 HIS A N 1
ATOM 705 C CA . HIS A 1 91 ? -0.562 -4.659 7.964 1.00 89.00 91 HIS A CA 1
ATOM 706 C C . HIS A 1 91 ? 0.920 -4.978 7.784 1.00 89.00 91 HIS A C 1
ATOM 708 O O . HIS A 1 91 ? 1.401 -4.897 6.656 1.00 89.00 91 HIS A O 1
ATOM 714 N N . LEU A 1 92 ? 1.603 -5.396 8.853 1.00 87.94 92 LEU A N 1
ATOM 715 C CA . LEU A 1 92 ? 2.992 -5.862 8.847 1.00 87.94 92 LEU A CA 1
ATOM 716 C C . LEU A 1 92 ? 3.153 -7.306 8.338 1.00 87.94 92 LEU A C 1
ATOM 718 O O . LEU A 1 92 ? 4.275 -7.813 8.293 1.00 87.94 92 LEU A O 1
ATOM 722 N N . GLN A 1 93 ? 2.061 -7.995 8.001 1.00 85.69 93 GLN A N 1
ATOM 723 C CA . GLN A 1 93 ? 2.130 -9.323 7.397 1.00 85.69 93 GLN A CA 1
ATOM 724 C C . GLN A 1 93 ? 2.781 -9.288 6.008 1.00 85.69 93 GLN A C 1
ATOM 726 O O . GLN A 1 93 ? 2.970 -8.225 5.410 1.00 85.69 93 GLN A O 1
ATOM 731 N N . PHE A 1 94 ? 3.152 -10.474 5.523 1.00 84.19 94 PHE A N 1
ATOM 732 C CA . PHE A 1 94 ? 3.805 -10.655 4.233 1.00 84.19 94 PHE A CA 1
ATOM 733 C C . PHE A 1 94 ? 3.016 -9.968 3.116 1.00 84.19 94 PHE A C 1
ATOM 735 O O . PHE A 1 94 ? 1.819 -10.199 2.946 1.00 84.19 94 PHE A O 1
ATOM 742 N N . PHE A 1 95 ? 3.704 -9.116 2.362 1.00 82.38 95 PHE A N 1
ATOM 743 C CA . PHE A 1 95 ? 3.125 -8.399 1.241 1.00 82.38 95 PHE A CA 1
ATOM 744 C C . PHE A 1 95 ? 4.176 -8.221 0.153 1.00 82.38 95 PHE A C 1
ATOM 746 O O . PHE A 1 95 ? 5.290 -7.773 0.427 1.00 82.38 95 PHE A O 1
ATOM 753 N N . ASN A 1 96 ? 3.814 -8.580 -1.072 1.00 82.31 96 ASN A N 1
ATOM 754 C CA . ASN A 1 96 ? 4.621 -8.377 -2.264 1.00 82.31 96 ASN A CA 1
ATOM 755 C C . ASN A 1 96 ? 3.679 -8.071 -3.431 1.00 82.31 96 ASN A C 1
ATOM 757 O O . ASN A 1 96 ? 2.871 -8.915 -3.821 1.00 82.31 96 ASN A O 1
ATOM 761 N N . ALA A 1 97 ? 3.763 -6.851 -3.941 1.00 77.94 97 ALA A N 1
ATOM 762 C CA . ALA A 1 97 ? 3.048 -6.398 -5.117 1.00 77.94 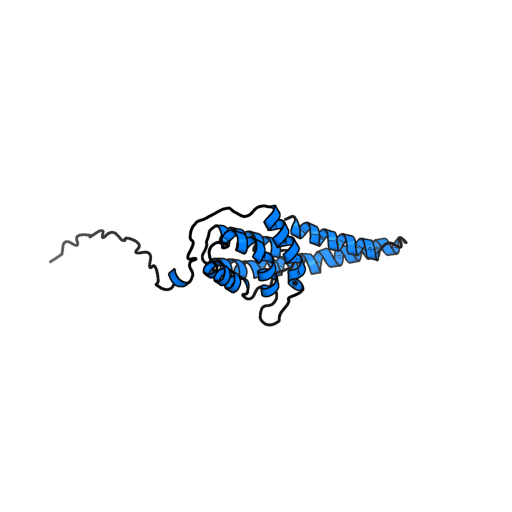97 ALA A CA 1
ATOM 763 C C . ALA A 1 97 ? 3.927 -5.430 -5.913 1.00 77.94 97 ALA A C 1
ATOM 765 O O . ALA A 1 97 ? 4.896 -4.863 -5.404 1.00 77.94 97 ALA A O 1
ATOM 766 N N . SER A 1 98 ? 3.551 -5.179 -7.164 1.00 77.88 98 SER A N 1
ATOM 767 C CA . SER A 1 98 ? 4.267 -4.199 -7.972 1.00 77.88 98 SER A CA 1
ATOM 768 C C . SER A 1 98 ? 4.200 -2.798 -7.324 1.00 77.88 98 SER A C 1
ATOM 770 O O . SER A 1 98 ? 3.097 -2.322 -7.009 1.00 77.88 98 SER A O 1
ATOM 772 N N . PRO A 1 99 ? 5.335 -2.084 -7.168 1.00 69.62 99 PRO A N 1
ATOM 773 C CA . PRO A 1 99 ? 5.422 -0.765 -6.520 1.00 69.62 99 PRO A CA 1
ATOM 774 C C . PRO A 1 99 ? 4.605 0.341 -7.172 1.00 69.62 99 PRO A C 1
ATOM 776 O O . PRO A 1 99 ? 4.530 1.447 -6.646 1.00 69.62 99 PRO A O 1
ATOM 779 N N . LYS A 1 100 ? 4.028 0.083 -8.343 1.00 72.06 100 LYS A N 1
ATOM 780 C CA . LYS A 1 100 ? 3.165 1.028 -9.048 1.00 72.06 100 LYS A CA 1
ATOM 781 C C . LYS A 1 100 ? 1.685 0.787 -8.796 1.00 72.06 100 LYS A C 1
ATOM 783 O O . LYS A 1 100 ? 0.912 1.738 -8.772 1.00 72.06 100 LYS A O 1
ATOM 788 N N . LEU A 1 101 ? 1.291 -0.456 -8.540 1.00 76.62 101 LEU A N 1
ATOM 789 C CA . LEU A 1 101 ? -0.103 -0.822 -8.278 1.00 76.62 101 LEU A CA 1
ATOM 790 C C . LEU A 1 101 ? -0.424 -0.939 -6.781 1.00 76.62 101 LEU A C 1
ATOM 792 O O . LEU A 1 101 ? -1.574 -1.167 -6.412 1.00 76.62 101 LEU A O 1
ATOM 796 N N . PHE A 1 102 ? 0.562 -0.739 -5.902 1.00 81.50 102 PHE A N 1
ATOM 797 C CA . PHE A 1 102 ? 0.347 -0.797 -4.455 1.00 81.50 102 PHE A CA 1
ATOM 798 C C . PHE A 1 102 ? -0.611 0.293 -3.937 1.00 81.50 102 PHE A C 1
ATOM 800 O O . PHE A 1 102 ? -1.277 0.067 -2.928 1.00 81.50 102 PHE A O 1
ATOM 807 N N . THR A 1 103 ? -0.708 1.453 -4.605 1.00 83.94 103 THR A N 1
ATOM 808 C CA . THR A 1 103 ? -1.595 2.565 -4.210 1.00 83.94 103 THR A CA 1
ATOM 809 C C . THR A 1 103 ? -3.063 2.157 -4.242 1.00 83.94 103 THR A C 1
ATOM 811 O O . THR A 1 103 ? -3.820 2.537 -3.348 1.00 83.94 103 THR A O 1
ATOM 814 N N . PHE A 1 104 ? -3.443 1.305 -5.198 1.00 85.25 104 PHE A N 1
ATOM 815 C CA . PHE A 1 104 ? -4.780 0.727 -5.279 1.00 85.25 104 PHE A CA 1
ATOM 816 C C . PHE A 1 104 ? -5.085 -0.147 -4.055 1.00 85.25 104 PHE A C 1
ATOM 818 O O . PHE A 1 104 ? -6.074 0.092 -3.362 1.00 85.25 104 PHE A O 1
ATOM 825 N N . LEU A 1 105 ? -4.199 -1.098 -3.724 1.00 87.38 105 LEU A N 1
ATOM 826 C CA . LEU A 1 105 ? -4.378 -1.953 -2.542 1.00 87.38 105 LEU A CA 1
ATOM 827 C C . LEU A 1 105 ? -4.363 -1.149 -1.242 1.00 87.38 105 LEU A C 1
ATOM 829 O O . LEU A 1 105 ? -5.130 -1.444 -0.329 1.00 87.38 105 LEU A O 1
ATOM 833 N N . LEU A 1 106 ? -3.512 -0.128 -1.160 1.00 88.75 106 LEU A N 1
ATOM 834 C CA . LEU A 1 106 ? -3.449 0.777 -0.020 1.00 88.75 106 LEU A CA 1
ATOM 835 C C . LEU A 1 106 ? -4.769 1.536 0.155 1.00 88.75 106 LEU A C 1
ATOM 837 O O . LEU A 1 106 ? -5.290 1.599 1.265 1.00 88.75 106 LEU A O 1
ATOM 841 N N . GLY A 1 107 ? -5.333 2.071 -0.929 1.00 88.38 107 GLY A N 1
ATOM 842 C CA . GLY A 1 107 ? -6.622 2.761 -0.913 1.00 88.38 107 GLY A CA 1
ATOM 843 C C . GLY A 1 107 ? -7.767 1.850 -0.475 1.00 88.38 107 GLY A C 1
ATOM 844 O O . GLY A 1 107 ? -8.562 2.235 0.382 1.00 88.38 107 GLY A O 1
ATOM 845 N N . THR A 1 108 ? -7.827 0.621 -0.995 1.00 89.25 108 THR A N 1
ATOM 846 C CA . THR A 1 108 ? -8.844 -0.353 -0.574 1.00 89.25 108 THR A CA 1
ATOM 847 C C . THR A 1 108 ? -8.662 -0.775 0.883 1.00 89.25 108 THR A C 1
ATOM 849 O O . THR A 1 108 ? -9.642 -0.825 1.620 1.00 89.25 108 THR A O 1
ATOM 852 N N . ALA A 1 109 ? -7.426 -1.010 1.332 1.00 89.88 109 ALA A N 1
ATOM 853 C CA . ALA A 1 109 ? -7.142 -1.340 2.726 1.00 89.88 109 ALA A CA 1
ATOM 854 C C . ALA A 1 109 ? -7.576 -0.213 3.673 1.00 89.88 109 ALA A C 1
ATOM 856 O O . ALA A 1 109 ? -8.210 -0.486 4.686 1.00 89.88 109 ALA A O 1
ATOM 857 N N . VAL A 1 110 ? -7.304 1.050 3.326 1.00 89.81 110 VAL A N 1
ATOM 858 C CA . VAL A 1 110 ? -7.776 2.212 4.097 1.00 89.81 110 VAL A CA 1
ATOM 859 C C . VAL A 1 110 ? -9.305 2.264 4.139 1.00 89.81 110 VAL A C 1
ATOM 861 O O . VAL A 1 110 ? -9.863 2.466 5.211 1.00 89.81 110 VAL A O 1
ATOM 864 N N . ALA A 1 111 ? -9.989 2.027 3.017 1.00 88.75 111 ALA A N 1
ATOM 865 C CA . ALA A 1 111 ? -11.453 2.019 2.974 1.00 88.75 111 ALA A CA 1
ATOM 866 C C . ALA A 1 111 ? -12.067 0.891 3.827 1.00 88.75 111 ALA A C 1
ATOM 868 O O . ALA A 1 111 ? -13.079 1.095 4.495 1.00 88.75 111 ALA A O 1
ATOM 869 N N . MET A 1 112 ? -11.456 -0.296 3.838 1.00 89.00 112 MET A N 1
ATOM 870 C CA . MET A 1 112 ? -11.897 -1.406 4.689 1.00 89.00 112 MET A CA 1
ATOM 871 C C . MET A 1 112 ? -11.627 -1.138 6.176 1.00 89.00 112 MET A C 1
ATOM 873 O O . MET A 1 112 ? -12.462 -1.461 7.017 1.00 89.00 112 MET A O 1
ATOM 877 N N . GLU A 1 113 ? -10.501 -0.499 6.504 1.00 87.88 113 GLU A N 1
ATOM 878 C CA . GLU A 1 113 ? -10.191 -0.043 7.866 1.00 87.88 113 GLU A CA 1
ATOM 879 C C . GLU A 1 113 ? -11.174 1.033 8.352 1.00 87.88 113 GLU A C 1
ATOM 881 O O . GLU A 1 113 ? -11.607 0.991 9.503 1.00 87.88 113 GLU A O 1
ATOM 886 N N . GLU A 1 114 ? -11.584 1.966 7.484 1.00 86.19 114 GLU A N 1
ATOM 887 C CA . GLU A 1 114 ? -12.624 2.958 7.803 1.00 86.19 114 GLU A CA 1
ATOM 888 C C . GLU A 1 114 ? -13.975 2.299 8.112 1.00 86.19 114 GLU A C 1
ATOM 890 O O . GLU A 1 114 ? -14.668 2.731 9.033 1.00 86.19 114 GLU A O 1
ATOM 895 N N . ASN A 1 115 ? -14.325 1.229 7.392 1.00 87.00 115 ASN A N 1
ATOM 896 C CA . ASN A 1 115 ? -15.538 0.441 7.632 1.00 87.00 115 ASN A CA 1
ATOM 897 C C . ASN A 1 115 ? -15.429 -0.508 8.840 1.00 87.00 115 ASN A C 1
ATOM 899 O O . ASN A 1 115 ? -16.379 -1.237 9.115 1.00 87.00 115 ASN A O 1
ATOM 903 N N . LYS A 1 116 ? -14.296 -0.503 9.561 1.00 83.62 116 LYS A N 1
ATOM 904 C CA . LYS A 1 116 ? -14.022 -1.383 10.710 1.00 83.62 116 LYS A CA 1
ATOM 905 C C . LYS A 1 116 ? -14.193 -2.871 10.378 1.00 83.62 116 LYS A C 1
ATOM 907 O O . LYS A 1 116 ? -14.595 -3.667 11.226 1.00 83.62 116 LYS A O 1
ATOM 912 N N . GLU A 1 117 ? -13.850 -3.247 9.146 1.00 85.06 117 GLU A N 1
ATOM 913 C CA . GLU A 1 117 ? -13.818 -4.645 8.723 1.00 85.06 117 GLU A CA 1
ATOM 914 C C . GLU A 1 117 ? -12.823 -5.455 9.556 1.00 85.06 117 GLU A C 1
ATOM 916 O O . GLU A 1 117 ? -11.848 -4.929 10.102 1.00 85.06 117 GLU A O 1
ATOM 921 N N . LYS A 1 118 ? -13.045 -6.770 9.634 1.00 87.00 118 LYS A N 1
ATOM 922 C CA . LYS A 1 118 ? -12.141 -7.655 10.376 1.00 87.00 118 LYS A CA 1
ATOM 923 C C . LYS A 1 118 ? -10.719 -7.577 9.775 1.00 87.00 118 LYS A C 1
ATOM 925 O O . LYS A 1 118 ? -10.574 -7.687 8.553 1.00 87.00 118 LYS A O 1
ATOM 930 N N . PRO A 1 119 ? -9.654 -7.475 10.595 1.00 86.56 119 PRO A N 1
ATOM 931 C CA . PRO A 1 119 ? -8.263 -7.491 10.136 1.00 86.56 119 PRO A CA 1
ATOM 932 C C . PRO A 1 119 ? -7.940 -8.698 9.248 1.00 86.56 119 PRO A C 1
ATOM 934 O O . PRO A 1 119 ? -7.257 -8.555 8.233 1.00 86.56 119 PRO A O 1
ATOM 937 N N . SER A 1 120 ? -8.486 -9.872 9.575 1.00 86.44 120 SER A N 1
ATOM 938 C CA . SER A 1 120 ? -8.351 -11.085 8.766 1.00 86.44 120 SER A CA 1
ATOM 939 C C . SER A 1 120 ? -8.956 -10.927 7.369 1.00 86.44 120 SER A C 1
ATOM 941 O O . SER A 1 120 ? -8.303 -11.283 6.390 1.00 86.44 120 SER A O 1
ATOM 943 N N . THR A 1 121 ? -10.130 -10.304 7.239 1.00 87.81 121 THR A N 1
ATOM 944 C CA . THR A 1 121 ? -10.745 -9.985 5.937 1.00 87.81 121 THR A CA 1
ATOM 945 C C . THR A 1 121 ? -9.885 -9.019 5.122 1.00 87.81 121 THR A C 1
ATOM 947 O O . THR A 1 121 ? -9.676 -9.229 3.927 1.00 87.81 121 THR A O 1
ATOM 950 N N . ILE A 1 122 ? -9.330 -7.985 5.763 1.00 88.75 122 ILE A N 1
ATOM 951 C CA . ILE A 1 122 ? -8.420 -7.029 5.110 1.00 88.75 122 ILE A CA 1
ATOM 952 C C . ILE A 1 122 ? -7.164 -7.745 4.604 1.00 88.75 122 ILE A C 1
ATOM 954 O O . ILE A 1 122 ? -6.692 -7.483 3.499 1.00 88.75 122 ILE A O 1
ATOM 958 N N . ASN A 1 123 ? -6.634 -8.686 5.383 1.00 88.06 123 ASN A N 1
ATOM 959 C CA . ASN A 1 123 ? -5.475 -9.459 4.967 1.00 88.06 123 ASN A CA 1
ATOM 960 C C . ASN A 1 123 ? -5.791 -10.405 3.801 1.00 88.06 123 ASN A C 1
ATOM 962 O O . ASN A 1 123 ? -5.012 -10.484 2.856 1.00 88.06 123 ASN A O 1
ATOM 966 N N . VAL A 1 124 ? -6.953 -11.063 3.814 1.00 88.94 124 VAL A N 1
ATOM 967 C CA . VAL A 1 124 ? -7.416 -11.882 2.681 1.00 88.94 124 VAL A CA 1
ATOM 968 C C . VAL A 1 124 ? -7.528 -11.036 1.414 1.00 88.94 124 VAL A C 1
ATOM 970 O O . VAL A 1 124 ? -7.051 -11.459 0.363 1.00 88.94 124 VAL A O 1
ATOM 973 N N . MET A 1 125 ? -8.077 -9.821 1.508 1.00 90.94 125 MET A N 1
ATOM 974 C CA . MET A 1 125 ? -8.124 -8.879 0.386 1.00 90.94 125 MET A CA 1
ATOM 975 C C . MET A 1 125 ? -6.719 -8.527 -0.125 1.00 90.94 125 MET A C 1
ATOM 977 O O . MET A 1 125 ? -6.491 -8.546 -1.336 1.00 90.94 125 MET A O 1
ATOM 981 N N . LYS A 1 126 ? -5.758 -8.270 0.773 1.00 87.94 126 LYS A N 1
ATOM 982 C CA . LYS A 1 126 ? -4.366 -7.993 0.389 1.00 87.94 126 LYS A CA 1
ATOM 983 C C . LYS A 1 126 ? -3.734 -9.182 -0.327 1.00 87.94 126 LYS A C 1
ATOM 985 O O . LYS A 1 126 ? -3.196 -9.002 -1.413 1.00 87.94 126 LYS A O 1
ATOM 990 N N . VAL A 1 127 ? -3.837 -10.385 0.236 1.00 88.12 127 VAL A N 1
ATOM 991 C CA . VAL A 1 127 ? -3.274 -11.614 -0.349 1.00 88.12 127 VAL A CA 1
ATOM 992 C C . VAL A 1 127 ? -3.908 -11.916 -1.707 1.00 88.12 127 VAL A C 1
ATOM 994 O O . VAL A 1 127 ? -3.195 -12.199 -2.668 1.00 88.12 127 VAL A O 1
ATOM 997 N N . ALA A 1 128 ? -5.231 -11.788 -1.822 1.00 89.81 128 ALA A N 1
ATOM 998 C CA . ALA A 1 128 ? -5.938 -11.958 -3.088 1.00 89.81 128 ALA A CA 1
ATOM 999 C C . ALA A 1 128 ? -5.519 -10.910 -4.132 1.00 89.81 128 ALA A C 1
ATOM 1001 O O . ALA A 1 128 ? -5.418 -11.224 -5.316 1.00 89.81 128 ALA A O 1
ATOM 1002 N N . GLY A 1 129 ? -5.246 -9.674 -3.702 1.00 85.62 129 GLY A N 1
ATOM 1003 C CA . GLY A 1 129 ? -4.808 -8.584 -4.571 1.00 85.62 129 GLY A CA 1
ATOM 1004 C C . GLY A 1 129 ? -3.334 -8.653 -4.980 1.00 85.62 129 GLY A C 1
ATOM 1005 O O . GLY A 1 129 ? -2.989 -8.126 -6.038 1.00 85.62 129 GLY A O 1
ATOM 1006 N N . MET A 1 130 ? -2.471 -9.322 -4.206 1.00 86.94 130 MET A N 1
ATOM 1007 C CA . MET A 1 130 ? -1.033 -9.454 -4.500 1.00 86.94 130 MET A CA 1
ATOM 1008 C C . MET A 1 130 ? -0.771 -10.163 -5.831 1.00 86.94 130 MET A C 1
ATOM 1010 O O . MET A 1 130 ? 0.060 -9.709 -6.610 1.00 86.94 130 MET A O 1
ATOM 1014 N N . GLY A 1 131 ? -1.513 -11.232 -6.132 1.00 85.88 131 GLY A N 1
ATOM 1015 C CA . GLY A 1 131 ? -1.380 -11.978 -7.389 1.00 85.88 131 GLY A CA 1
ATOM 1016 C C . GLY A 1 131 ? -1.581 -11.114 -8.645 1.00 85.88 131 GLY A C 1
ATOM 1017 O O . GLY A 1 131 ? -0.650 -10.980 -9.443 1.00 85.88 131 GLY A O 1
ATOM 1018 N N . PRO A 1 132 ? -2.763 -10.495 -8.836 1.00 86.19 132 PRO A N 1
ATOM 1019 C CA . PRO A 1 132 ? -3.033 -9.677 -10.014 1.00 86.19 132 PRO A CA 1
ATOM 1020 C C . PRO A 1 132 ? -2.173 -8.411 -10.070 1.00 86.19 132 PRO A C 1
ATOM 1022 O O . PRO A 1 132 ? -1.733 -8.034 -11.154 1.00 86.19 132 PRO A O 1
ATOM 1025 N N . THR A 1 133 ? -1.889 -7.762 -8.935 1.00 83.62 133 THR A N 1
ATOM 1026 C CA . THR A 1 133 ? -1.059 -6.544 -8.950 1.00 83.62 133 THR A CA 1
ATOM 1027 C C . THR A 1 133 ? 0.424 -6.813 -9.149 1.00 83.62 133 THR A C 1
ATOM 1029 O O . THR A 1 133 ? 1.083 -6.003 -9.796 1.00 83.62 133 THR A O 1
ATOM 1032 N N . GLY A 1 134 ? 0.946 -7.944 -8.674 1.00 82.12 134 GLY A N 1
ATOM 1033 C CA . GLY A 1 134 ? 2.283 -8.414 -9.033 1.00 82.12 134 GLY A CA 1
ATOM 1034 C C . GLY A 1 134 ? 2.370 -8.735 -10.524 1.00 82.12 134 GLY A C 1
ATOM 1035 O O . GLY A 1 134 ? 3.123 -8.097 -11.249 1.00 82.12 134 GLY A O 1
ATOM 1036 N N . GLY A 1 135 ? 1.523 -9.645 -11.018 1.00 80.81 135 GLY A N 1
ATOM 1037 C CA . GLY A 1 135 ? 1.592 -10.107 -12.408 1.00 80.81 135 GLY A CA 1
ATOM 1038 C C . GLY A 1 135 ? 1.385 -9.001 -13.449 1.00 80.81 135 GLY A C 1
ATOM 1039 O O . GLY A 1 135 ? 2.172 -8.878 -14.387 1.00 80.81 135 GLY A O 1
ATOM 1040 N N . ILE A 1 136 ? 0.350 -8.171 -13.287 1.00 85.06 136 ILE A N 1
ATOM 1041 C CA . ILE A 1 136 ? 0.055 -7.085 -14.237 1.00 85.06 136 ILE A CA 1
ATOM 1042 C C . ILE A 1 136 ? 1.069 -5.951 -14.091 1.00 85.06 136 ILE A C 1
ATOM 1044 O O . ILE A 1 136 ? 1.552 -5.423 -15.093 1.00 85.06 136 ILE A O 1
ATOM 1048 N N . GLY A 1 137 ? 1.391 -5.565 -12.855 1.00 79.06 137 GLY A N 1
ATOM 1049 C CA . GLY A 1 137 ? 2.286 -4.442 -12.605 1.00 79.06 137 GLY A CA 1
ATOM 1050 C C . GLY A 1 137 ? 3.697 -4.711 -13.116 1.00 79.06 137 GLY A C 1
ATOM 1051 O O . GLY A 1 137 ? 4.264 -3.869 -13.814 1.00 79.06 137 GLY A O 1
ATOM 1052 N N . ASP A 1 138 ? 4.225 -5.911 -12.877 1.00 81.38 138 ASP A N 1
ATOM 1053 C CA . ASP A 1 138 ? 5.570 -6.268 -13.321 1.00 81.38 138 ASP A CA 1
ATOM 1054 C C . ASP A 1 138 ? 5.655 -6.409 -14.843 1.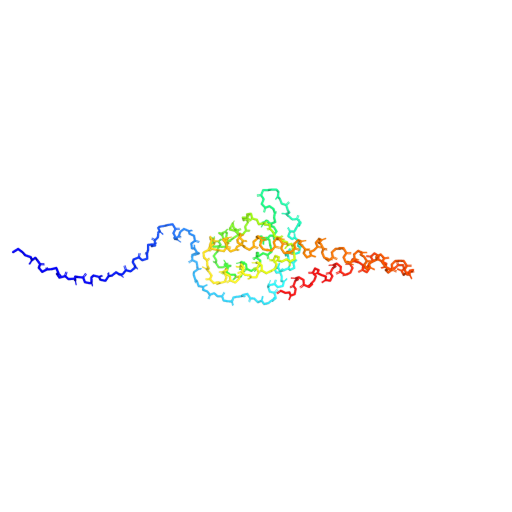00 81.38 138 ASP A C 1
ATOM 1056 O O . ASP A 1 138 ? 6.651 -5.990 -15.436 1.00 81.38 138 ASP A O 1
ATOM 1060 N N . ALA A 1 139 ? 4.601 -6.910 -15.498 1.00 83.94 139 ALA A N 1
ATOM 1061 C CA . ALA A 1 139 ? 4.530 -6.978 -16.956 1.00 83.94 139 ALA A CA 1
ATOM 1062 C C . ALA A 1 139 ? 4.506 -5.581 -17.601 1.00 83.94 139 ALA A C 1
ATOM 1064 O O . ALA A 1 139 ? 5.233 -5.320 -18.565 1.00 83.94 139 ALA A O 1
ATOM 1065 N N . ILE A 1 140 ? 3.710 -4.652 -17.063 1.00 82.50 140 ILE A N 1
ATOM 1066 C CA . ILE A 1 140 ? 3.664 -3.274 -17.570 1.00 82.50 140 ILE A CA 1
ATOM 1067 C C . ILE A 1 140 ? 5.032 -2.608 -17.401 1.00 82.50 140 ILE A C 1
ATOM 1069 O O . ILE A 1 140 ? 5.537 -1.996 -18.345 1.00 82.50 140 ILE A O 1
ATOM 1073 N N . ASP A 1 141 ? 5.666 -2.767 -16.243 1.00 75.19 141 ASP A N 1
ATOM 1074 C CA . ASP A 1 141 ? 6.923 -2.085 -15.954 1.00 75.19 141 ASP A CA 1
ATOM 1075 C C . ASP A 1 141 ? 8.119 -2.660 -16.694 1.00 75.19 141 ASP A C 1
ATOM 1077 O O . ASP A 1 141 ? 8.828 -1.922 -17.387 1.00 75.19 141 ASP A O 1
ATOM 1081 N N . HIS A 1 142 ? 8.338 -3.965 -16.577 1.00 75.50 142 HIS A N 1
ATOM 1082 C CA . HIS A 1 142 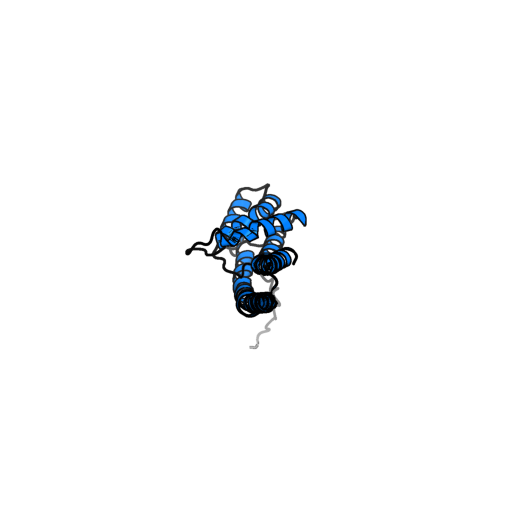? 9.540 -4.598 -17.104 1.00 75.50 142 HIS A CA 1
ATOM 1083 C C . HIS A 1 142 ? 9.421 -4.932 -18.590 1.00 75.50 142 HIS A C 1
ATOM 1085 O O . HIS A 1 142 ? 10.421 -4.853 -19.300 1.00 75.50 142 HIS A O 1
ATOM 1091 N N . MET A 1 143 ? 8.226 -5.271 -19.090 1.00 79.25 143 MET A N 1
ATOM 1092 C CA . MET A 1 143 ? 8.063 -5.687 -20.491 1.00 79.25 143 MET A CA 1
ATOM 1093 C C . MET A 1 143 ? 7.632 -4.551 -21.415 1.00 79.25 143 MET A C 1
ATOM 1095 O O . MET A 1 143 ? 7.958 -4.583 -22.599 1.00 79.25 143 MET A O 1
ATOM 1099 N N . THR A 1 144 ? 6.927 -3.539 -20.903 1.00 82.56 144 THR A N 1
ATOM 1100 C CA . THR A 1 144 ? 6.377 -2.474 -21.757 1.00 82.56 144 THR A CA 1
ATOM 1101 C C . THR A 1 144 ? 7.107 -1.159 -21.545 1.00 82.56 144 THR A C 1
ATOM 1103 O O . THR A 1 144 ? 7.713 -0.614 -22.467 1.00 82.56 144 THR A O 1
ATOM 1106 N N . LEU A 1 145 ? 7.086 -0.640 -20.321 1.00 76.38 145 LEU A N 1
ATOM 1107 C CA . LEU A 1 145 ? 7.506 0.725 -20.055 1.00 76.38 145 LEU A CA 1
ATOM 1108 C C . LEU A 1 145 ? 9.031 0.884 -20.058 1.00 76.38 145 LEU A C 1
ATOM 1110 O O . LEU A 1 145 ? 9.541 1.833 -20.660 1.00 76.38 145 LEU A O 1
ATOM 1114 N N . MET 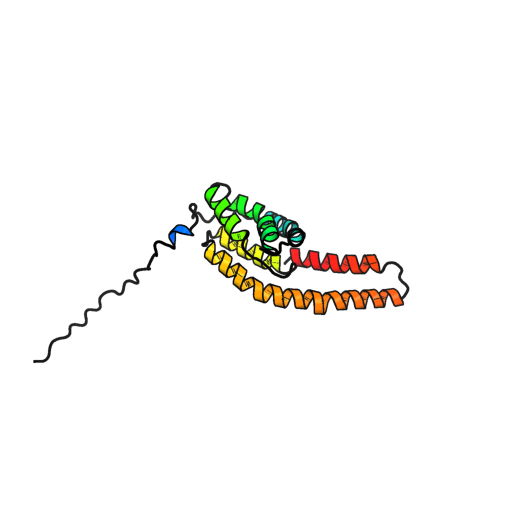A 1 146 ? 9.772 -0.035 -19.431 1.00 76.56 146 MET A N 1
ATOM 1115 C CA . MET A 1 146 ? 11.237 0.004 -19.431 1.00 76.56 146 MET A CA 1
ATOM 1116 C C . MET A 1 146 ? 11.813 -0.142 -20.857 1.00 76.56 146 MET A C 1
ATOM 1118 O O . MET A 1 146 ? 12.575 0.739 -21.262 1.00 76.56 146 MET A O 1
ATOM 1122 N N . PRO A 1 147 ? 11.433 -1.141 -21.681 1.00 81.94 147 PRO A N 1
ATOM 1123 C CA . PRO A 1 147 ? 11.965 -1.266 -23.038 1.00 81.94 147 PRO A CA 1
ATOM 1124 C C . PRO A 1 147 ? 11.564 -0.098 -23.941 1.00 81.94 147 PRO A C 1
ATOM 1126 O O . PRO A 1 147 ? 12.393 0.385 -24.711 1.00 81.94 147 PRO A O 1
ATOM 1129 N N . LEU A 1 148 ? 10.332 0.410 -23.817 1.00 82.81 148 LEU A N 1
ATOM 1130 C CA . LEU A 1 148 ? 9.856 1.547 -24.607 1.00 82.81 148 LEU A CA 1
ATOM 1131 C C . LEU A 1 148 ? 10.631 2.829 -24.284 1.00 82.81 148 LEU A C 1
ATOM 1133 O O . LEU A 1 148 ? 11.088 3.524 -25.190 1.00 82.81 148 LEU A O 1
ATOM 1137 N N . THR A 1 149 ? 10.810 3.141 -22.999 1.00 75.38 149 THR A N 1
ATOM 1138 C CA . THR A 1 149 ? 11.556 4.338 -22.576 1.00 75.38 149 THR A CA 1
ATOM 1139 C C . THR A 1 149 ? 13.039 4.242 -22.927 1.00 75.38 149 THR A C 1
ATOM 1141 O O . THR A 1 149 ? 13.621 5.233 -23.374 1.00 75.38 149 THR A O 1
ATOM 1144 N N . LEU A 1 150 ? 13.640 3.054 -22.818 1.00 76.62 150 LEU A N 1
ATOM 1145 C CA . LEU A 1 150 ? 15.011 2.800 -23.266 1.00 76.62 150 LEU A CA 1
ATOM 1146 C C . LEU A 1 150 ? 15.154 2.936 -24.788 1.00 76.62 150 LEU A C 1
ATOM 1148 O O . LEU A 1 150 ? 16.097 3.577 -25.257 1.00 76.62 150 LEU A O 1
ATOM 1152 N N . ALA A 1 151 ? 14.215 2.389 -25.564 1.00 81.69 151 ALA A N 1
ATOM 1153 C CA . ALA A 1 151 ? 14.208 2.496 -27.021 1.00 81.69 151 ALA A CA 1
ATOM 1154 C C . ALA A 1 151 ? 14.062 3.955 -27.477 1.00 81.69 151 ALA A C 1
ATOM 1156 O O . ALA A 1 151 ? 14.860 4.431 -28.287 1.00 81.69 151 ALA A O 1
ATOM 1157 N N . LEU A 1 152 ? 13.110 4.698 -26.905 1.00 80.06 152 LEU A N 1
ATOM 1158 C CA . LEU A 1 152 ? 12.919 6.124 -27.182 1.00 80.06 152 LEU A CA 1
ATOM 1159 C C . LEU A 1 152 ? 14.149 6.952 -26.790 1.00 80.06 152 LEU A C 1
ATOM 1161 O O . LEU A 1 152 ? 14.591 7.796 -27.569 1.00 80.06 152 LEU A O 1
ATOM 1165 N N . GLY A 1 153 ? 14.750 6.681 -25.628 1.00 70.62 153 GLY A N 1
ATOM 1166 C CA . GLY A 1 153 ? 15.986 7.337 -25.197 1.00 70.62 153 GLY A CA 1
ATOM 1167 C C . GLY A 1 153 ? 17.149 7.086 -26.160 1.00 70.62 153 GLY A C 1
ATOM 1168 O O . GLY A 1 153 ? 17.875 8.012 -26.519 1.00 70.62 153 GLY A O 1
ATOM 1169 N N . ARG A 1 154 ? 17.300 5.852 -26.656 1.00 70.31 154 ARG A N 1
ATOM 1170 C CA . ARG A 1 154 ? 18.350 5.507 -27.627 1.00 70.31 154 ARG A CA 1
ATOM 1171 C C . ARG A 1 154 ? 18.123 6.162 -28.991 1.00 70.31 154 ARG A C 1
ATOM 1173 O O . ARG A 1 154 ? 19.084 6.629 -29.600 1.00 70.31 154 ARG A O 1
ATOM 1180 N N . LEU A 1 155 ? 16.875 6.239 -29.453 1.00 78.06 155 LEU A N 1
ATOM 1181 C CA . LEU A 1 155 ? 16.515 6.910 -30.708 1.00 78.06 155 LEU A CA 1
ATOM 1182 C C . LEU A 1 155 ? 16.809 8.416 -30.665 1.00 78.06 155 LEU A C 1
ATOM 1184 O O . LEU A 1 155 ? 17.305 8.974 -31.644 1.00 78.06 155 LEU A O 1
ATOM 1188 N N . LEU A 1 156 ? 16.546 9.077 -29.535 1.00 69.75 156 LEU A N 1
ATOM 1189 C CA . LEU A 1 156 ? 16.852 10.499 -29.352 1.00 69.75 156 LEU A CA 1
ATOM 1190 C C . LEU A 1 156 ? 18.366 10.767 -29.310 1.00 69.75 156 LEU A C 1
ATOM 1192 O O . LEU A 1 156 ? 18.817 11.757 -29.897 1.00 69.75 156 LEU A O 1
ATOM 1196 N N . ARG A 1 157 ? 19.147 9.838 -28.743 1.00 65.00 157 ARG A N 1
ATOM 1197 C CA . ARG A 1 157 ? 20.615 9.912 -28.716 1.00 65.00 157 ARG A CA 1
ATOM 1198 C C . ARG A 1 157 ? 21.254 9.816 -30.092 1.00 65.00 157 ARG A C 1
ATOM 1200 O O . ARG A 1 157 ? 22.146 10.598 -30.412 1.00 65.00 157 ARG A O 1
ATOM 1207 N N . LEU A 1 158 ? 20.772 8.898 -30.932 1.00 71.31 158 LEU A N 1
ATOM 1208 C CA . LEU A 1 158 ? 21.235 8.766 -32.320 1.00 71.31 158 LEU A CA 1
ATOM 1209 C C . LEU A 1 158 ? 20.982 10.040 -33.143 1.00 71.31 158 LEU A C 1
ATOM 1211 O O . LEU A 1 158 ? 21.678 10.292 -34.120 1.00 71.31 158 LEU A O 1
ATOM 1215 N N . LYS A 1 159 ? 20.022 10.871 -32.720 1.00 70.81 159 LYS A N 1
ATOM 1216 C CA . LYS A 1 159 ? 19.674 12.147 -33.354 1.00 70.81 159 LYS A CA 1
ATOM 1217 C C . LYS A 1 159 ? 20.496 13.345 -32.839 1.00 70.81 159 LYS A C 1
ATOM 1219 O O . LYS A 1 159 ? 20.228 14.471 -33.246 1.00 70.81 159 LYS A O 1
ATOM 1224 N N . GLY A 1 160 ? 21.488 13.123 -31.966 1.00 62.09 160 GLY A N 1
ATOM 1225 C CA . GLY A 1 160 ? 22.505 14.115 -31.577 1.00 62.09 160 GLY A CA 1
ATOM 1226 C C . GLY A 1 160 ? 22.136 15.062 -30.426 1.00 62.09 160 GLY A C 1
ATOM 1227 O O . GLY A 1 160 ? 22.831 16.052 -30.198 1.00 62.09 160 GLY A O 1
ATOM 1228 N N . ARG A 1 161 ? 21.055 14.805 -29.675 1.00 57.12 161 ARG A N 1
ATOM 1229 C CA . ARG A 1 161 ? 20.603 15.698 -28.592 1.00 57.12 161 ARG A CA 1
ATOM 1230 C C . ARG A 1 161 ? 21.217 15.277 -27.245 1.00 57.12 161 ARG A C 1
ATOM 1232 O O . ARG A 1 161 ? 20.701 14.391 -26.587 1.00 57.12 161 ARG A O 1
ATOM 1239 N N . SER A 1 162 ? 22.266 15.973 -26.790 1.00 57.75 162 SER A N 1
ATOM 1240 C CA . SER A 1 162 ? 23.090 15.699 -25.577 1.00 57.75 162 SER A CA 1
ATOM 1241 C C . SER A 1 162 ? 22.359 15.647 -24.201 1.00 57.75 162 SER A C 1
ATOM 1243 O O . SER A 1 162 ? 22.982 15.631 -23.144 1.00 57.75 162 SER A O 1
ATOM 1245 N N . ARG A 1 163 ? 21.019 15.627 -24.163 1.00 58.62 163 ARG A N 1
ATOM 1246 C CA . ARG A 1 163 ? 20.185 15.673 -22.939 1.00 58.62 163 ARG A CA 1
ATOM 1247 C C . ARG A 1 163 ? 19.553 14.322 -22.550 1.00 58.62 163 ARG A C 1
ATOM 1249 O O . ARG A 1 163 ? 18.655 14.282 -21.708 1.00 58.62 163 ARG A O 1
ATOM 1256 N N . ASP A 1 164 ? 20.021 13.224 -23.141 1.00 58.94 164 ASP A N 1
ATOM 1257 C CA . ASP A 1 164 ? 19.421 11.879 -23.065 1.00 58.94 164 ASP A CA 1
ATOM 1258 C C . ASP A 1 164 ? 19.231 11.266 -21.660 1.00 58.94 164 ASP A C 1
ATOM 1260 O O . ASP A 1 164 ? 18.163 10.691 -21.409 1.00 58.94 164 ASP A O 1
ATOM 1264 N N . PRO A 1 165 ? 20.181 11.369 -20.706 1.00 59.16 165 PRO A N 1
ATOM 1265 C CA . PRO A 1 165 ? 20.012 10.730 -19.396 1.00 59.16 165 PRO A CA 1
ATOM 1266 C C . PRO A 1 165 ? 18.905 11.397 -18.574 1.00 59.16 165 PRO A C 1
ATOM 1268 O O . PRO A 1 165 ? 18.157 10.737 -17.862 1.00 59.16 165 PRO A O 1
ATOM 1271 N N . LEU A 1 166 ? 18.760 12.716 -18.708 1.00 61.41 166 LEU A N 1
ATOM 1272 C CA . LEU A 1 166 ? 17.771 13.493 -17.964 1.00 61.41 166 LEU A CA 1
ATOM 1273 C C . LEU A 1 166 ? 16.353 13.269 -18.492 1.00 61.41 166 LEU A C 1
ATOM 1275 O O . LEU A 1 166 ? 15.416 13.236 -17.702 1.00 61.41 166 LEU A O 1
ATOM 1279 N N . CYS A 1 167 ? 16.186 13.080 -19.805 1.00 57.19 167 CYS A N 1
ATOM 1280 C CA . CYS A 1 167 ? 14.869 12.857 -20.405 1.00 57.19 167 CYS A CA 1
ATOM 1281 C C . CYS A 1 167 ? 14.306 11.471 -20.052 1.00 57.19 167 CYS A C 1
ATOM 1283 O O . CYS A 1 167 ? 13.154 11.361 -19.643 1.00 57.19 167 CYS A O 1
ATOM 1285 N N . SER A 1 168 ? 15.136 10.423 -20.126 1.00 55.66 168 SER A N 1
ATOM 1286 C CA . SER A 1 168 ? 14.740 9.066 -19.714 1.00 55.66 168 SER A CA 1
ATOM 1287 C C . SER A 1 168 ? 14.425 8.990 -18.214 1.00 55.66 168 SER A C 1
ATOM 1289 O O . SER A 1 168 ? 13.381 8.461 -17.834 1.00 55.66 168 SER A O 1
ATOM 1291 N N . LEU A 1 169 ? 15.246 9.619 -17.362 1.00 57.62 169 LEU A N 1
ATOM 1292 C CA . LEU A 1 169 ? 14.972 9.755 -15.926 1.00 57.62 169 LEU A CA 1
ATOM 1293 C C . LEU A 1 169 ? 13.686 10.543 -15.634 1.00 57.62 169 LEU A C 1
ATOM 1295 O O . LEU A 1 169 ? 12.976 10.216 -14.683 1.00 57.62 169 LEU A O 1
ATOM 1299 N N . PHE A 1 170 ? 13.378 11.575 -16.422 1.00 60.50 170 PHE A N 1
ATOM 1300 C CA . PHE A 1 170 ? 12.155 12.365 -16.274 1.00 60.50 170 PHE A CA 1
ATOM 1301 C C . PHE A 1 170 ? 10.908 11.569 -16.681 1.00 60.50 170 PHE A C 1
ATOM 1303 O O . PHE A 1 170 ? 9.928 11.577 -15.944 1.00 60.50 170 PHE A O 1
ATOM 1310 N N . CYS A 1 171 ? 10.955 10.810 -17.781 1.00 59.50 171 CYS A N 1
ATOM 1311 C CA . CYS A 1 171 ? 9.857 9.934 -18.204 1.00 59.50 171 CYS A CA 1
ATOM 1312 C C . CYS A 1 171 ? 9.584 8.804 -17.198 1.00 59.50 171 CYS A C 1
ATOM 1314 O O . CYS A 1 171 ? 8.426 8.541 -16.874 1.00 59.50 171 CYS A O 1
ATOM 1316 N N . ILE A 1 172 ? 10.633 8.180 -16.648 1.00 61.59 172 ILE A N 1
ATOM 1317 C CA . ILE A 1 172 ? 10.493 7.158 -15.598 1.00 61.59 172 ILE A CA 1
ATOM 1318 C C . ILE A 1 172 ? 9.872 7.771 -14.332 1.00 61.59 172 ILE A C 1
ATOM 1320 O O . ILE A 1 172 ? 8.942 7.201 -13.761 1.00 61.59 172 ILE A O 1
ATOM 1324 N N . ARG A 1 173 ? 10.311 8.971 -13.928 1.00 59.09 173 ARG A N 1
ATOM 1325 C CA . ARG A 1 173 ? 9.729 9.703 -12.786 1.00 59.09 173 ARG A CA 1
ATOM 1326 C C . ARG A 1 173 ? 8.274 10.123 -13.014 1.00 59.09 173 ARG A C 1
ATOM 1328 O O . ARG A 1 173 ? 7.492 10.086 -12.071 1.00 59.09 173 ARG A O 1
ATOM 1335 N N . LEU A 1 174 ? 7.889 10.461 -14.244 1.00 58.12 174 LEU A N 1
ATOM 1336 C CA . LEU A 1 174 ? 6.502 10.772 -14.611 1.00 58.12 174 LEU A CA 1
ATOM 1337 C C . LEU A 1 174 ? 5.583 9.550 -14.512 1.00 58.12 174 LEU A C 1
ATOM 1339 O O . LEU A 1 174 ? 4.463 9.679 -14.031 1.00 58.12 174 LEU A O 1
ATOM 1343 N N . SER A 1 175 ? 6.062 8.364 -14.895 1.00 58.81 175 SER A N 1
ATOM 1344 C CA . SER A 1 175 ? 5.309 7.119 -14.691 1.00 58.81 175 SER A CA 1
ATOM 1345 C C . SER A 1 175 ? 5.087 6.819 -13.209 1.00 58.81 175 SER A C 1
ATOM 1347 O O . SER A 1 175 ? 3.985 6.431 -12.827 1.00 58.81 175 SER A O 1
ATOM 1349 N N . ILE A 1 176 ? 6.100 7.046 -12.369 1.00 59.31 176 ILE A N 1
ATOM 1350 C CA . ILE A 1 176 ? 5.958 6.909 -10.914 1.00 59.31 176 ILE A CA 1
ATOM 1351 C C . ILE A 1 176 ? 4.920 7.913 -10.392 1.00 59.31 176 ILE A C 1
ATOM 1353 O O . ILE A 1 176 ? 4.077 7.548 -9.582 1.00 59.31 176 ILE A O 1
ATOM 1357 N N . PHE A 1 177 ? 4.916 9.153 -10.893 1.00 55.25 177 PHE A N 1
ATOM 1358 C CA . PHE A 1 177 ? 3.945 10.176 -10.489 1.00 55.25 177 PHE A CA 1
ATOM 1359 C C . PHE A 1 177 ? 2.505 9.869 -10.940 1.00 55.25 177 PHE A C 1
ATOM 1361 O O . PHE A 1 177 ? 1.552 10.139 -10.206 1.00 55.25 177 PHE A O 1
ATOM 1368 N N . TRP A 1 178 ? 2.340 9.262 -12.120 1.00 48.12 178 TRP A N 1
ATOM 1369 C CA . TRP A 1 178 ? 1.046 8.775 -12.606 1.00 48.12 178 TRP A CA 1
ATOM 1370 C C . TRP A 1 178 ? 0.458 7.709 -11.669 1.00 48.12 178 TRP A C 1
ATOM 1372 O O . TRP A 1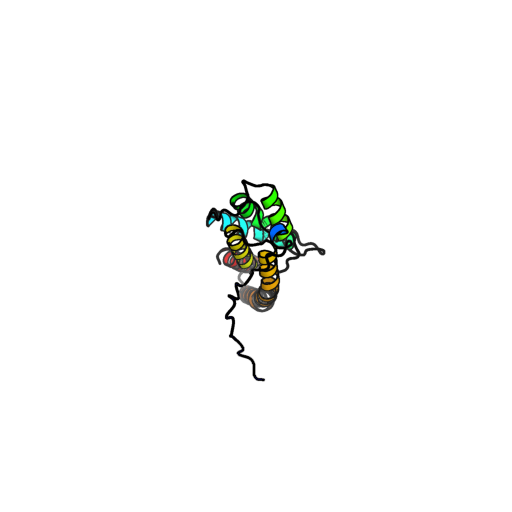 178 ? -0.711 7.804 -11.316 1.00 48.12 178 TRP A O 1
ATOM 1382 N N . SER A 1 179 ? 1.286 6.799 -11.147 1.00 54.53 179 SER A N 1
ATOM 1383 C CA . SER A 1 179 ? 0.889 5.798 -10.141 1.00 54.53 179 SER A CA 1
ATOM 1384 C C . SER A 1 179 ? 0.358 6.369 -8.825 1.00 54.53 179 SER A C 1
ATOM 1386 O O . SER A 1 179 ? -0.460 5.738 -8.167 1.00 54.53 179 SER A O 1
ATOM 1388 N N . ILE A 1 180 ? 0.829 7.551 -8.418 1.00 55.34 180 ILE A N 1
ATOM 1389 C CA . ILE A 1 180 ? 0.371 8.225 -7.189 1.00 55.34 180 ILE A CA 1
ATOM 1390 C C . ILE A 1 180 ? -0.983 8.923 -7.422 1.00 55.34 180 ILE A C 1
ATOM 1392 O O . ILE A 1 180 ? -1.706 9.218 -6.473 1.00 55.34 180 ILE A O 1
ATOM 1396 N N . SER A 1 181 ? -1.314 9.229 -8.682 1.00 44.25 181 SER A N 1
ATOM 1397 C CA . SER A 1 181 ? -2.497 10.020 -9.050 1.00 44.25 181 SER A CA 1
ATOM 1398 C C . SER A 1 181 ? -3.747 9.181 -9.343 1.00 44.25 181 SER A C 1
ATOM 1400 O O . SER A 1 181 ? -4.834 9.762 -9.411 1.00 44.25 181 SER A O 1
ATOM 1402 N N . VAL A 1 182 ? -3.583 7.868 -9.540 1.00 41.75 182 VAL A N 1
ATOM 1403 C CA . VAL A 1 182 ? -4.654 6.867 -9.713 1.00 41.75 182 VAL A CA 1
ATOM 1404 C C . VAL A 1 182 ? -5.037 6.298 -8.352 1.00 41.75 182 VAL A C 1
ATOM 1406 O O . VAL A 1 182 ? -6.256 6.252 -8.079 1.00 41.75 182 VAL A O 1
#

Sequence (182 aa):
MASDITVDKGRVAEAKTSSLIDNVDAYQDTEVRKVISRKDLWKCAIRGLFMEGNFNFERMQGGGFAYSIIPALQKIHGNNRADLAKSLKNHLQFFNASPKLFTFLLGTAVAMEENKEKPSTINVMKVAGMGPTGGIGDAIDHMTLMPLTLALGRLLRLKGRSRDPLCSLFCIRLSIFWSISV

InterPro domains:
  IPR004704 Phosphotransferase system, mannose/fructose/sorbose family IID component [PF03613] (36-177)
  IPR004704 Phosphotransferase system, mannose/fructose/sorbose family IID component [PS51108] (34-182)
  IPR050303 GatZ/KbaZ carbohydrate metabolism [PTHR32502] (28-154)

Nearest PDB structures (foldseek):
  7dyr-assembly1_F  TM=8.922E-01  e=1.071E-07  Escherichia coli K-12
  7xtg-assembly1_Z  TM=8.899E-01  e=2.041E-07  Listeria monocytogenes
  7vly-assembly1_D  TM=9.011E-01  e=8.589E-07  Listeria monocytogenes